Protein AF-A0A0D0TE36-F1 (afdb_monomer_lite)

Structure (mmCIF, N/CA/C/O backbone):
data_AF-A0A0D0TE36-F1
#
_entry.id   AF-A0A0D0TE36-F1
#
loop_
_atom_site.group_PDB
_atom_site.id
_atom_site.type_symbol
_atom_site.label_atom_id
_atom_site.label_alt_id
_atom_site.label_comp_id
_atom_site.label_asym_id
_atom_site.label_entity_id
_atom_site.label_seq_id
_atom_site.pdbx_PDB_ins_code
_atom_site.Cartn_x
_atom_site.Cartn_y
_atom_site.Cartn_z
_atom_site.occupancy
_atom_site.B_iso_or_equiv
_atom_site.auth_seq_id
_atom_site.auth_comp_id
_atom_site.auth_asym_id
_atom_site.auth_atom_id
_atom_site.pdbx_PDB_model_num
ATOM 1 N N . MET A 1 1 ? 12.558 5.947 -8.731 1.00 47.50 1 MET A N 1
ATOM 2 C CA . MET A 1 1 ? 12.445 4.664 -9.469 1.00 47.50 1 MET A CA 1
ATOM 3 C C . MET A 1 1 ? 12.855 4.719 -10.939 1.00 47.50 1 MET A C 1
ATOM 5 O O . MET A 1 1 ? 13.167 3.664 -11.471 1.00 47.50 1 MET A O 1
ATOM 9 N N . ALA A 1 2 ? 12.959 5.888 -11.591 1.00 36.16 2 ALA A N 1
ATOM 10 C CA . ALA A 1 2 ? 13.617 5.976 -12.908 1.00 36.16 2 ALA A CA 1
ATOM 11 C C . ALA A 1 2 ? 15.075 5.444 -12.889 1.00 36.16 2 ALA A C 1
ATOM 13 O O . ALA A 1 2 ? 15.600 5.037 -13.916 1.00 36.16 2 ALA A O 1
ATOM 14 N N . THR A 1 3 ? 15.676 5.381 -11.694 1.00 49.47 3 THR A N 1
ATOM 15 C CA . THR A 1 3 ? 16.995 4.818 -11.365 1.00 49.47 3 THR A CA 1
ATOM 16 C C . THR A 1 3 ? 16.931 3.584 -10.453 1.00 49.47 3 THR A C 1
ATOM 18 O O . THR A 1 3 ? 17.951 3.184 -9.898 1.00 49.47 3 THR A O 1
ATOM 21 N N . ALA A 1 4 ? 15.746 2.995 -10.231 1.00 58.94 4 ALA A N 1
ATOM 22 C CA . ALA A 1 4 ? 15.637 1.802 -9.393 1.00 58.94 4 ALA A CA 1
ATOM 23 C C . ALA A 1 4 ? 16.396 0.649 -10.059 1.00 58.94 4 ALA A C 1
ATOM 25 O O . ALA A 1 4 ? 15.995 0.159 -11.115 1.00 58.94 4 ALA A O 1
ATOM 26 N N . ASN A 1 5 ? 17.512 0.276 -9.437 1.00 65.81 5 ASN A N 1
ATOM 27 C CA . ASN A 1 5 ? 18.333 -0.866 -9.809 1.00 65.81 5 ASN A CA 1
ATOM 28 C C . ASN A 1 5 ? 17.540 -2.159 -9.542 1.00 65.81 5 ASN A C 1
ATOM 30 O O . ASN A 1 5 ? 16.729 -2.201 -8.613 1.00 65.81 5 ASN A O 1
ATOM 34 N N . ASP A 1 6 ? 17.775 -3.207 -10.324 1.00 68.12 6 ASP A N 1
ATOM 35 C CA . ASP A 1 6 ? 17.185 -4.540 -10.170 1.00 68.12 6 ASP A CA 1
ATOM 36 C C . ASP A 1 6 ? 17.221 -5.027 -8.715 1.00 68.12 6 ASP A C 1
ATOM 38 O O . ASP A 1 6 ? 16.226 -5.553 -8.224 1.00 68.12 6 ASP A O 1
ATOM 42 N N . THR A 1 7 ? 18.307 -4.742 -7.987 1.00 74.00 7 THR A N 1
ATOM 43 C CA . THR A 1 7 ? 18.465 -5.067 -6.559 1.00 74.00 7 THR A CA 1
ATOM 44 C C . THR A 1 7 ? 17.401 -4.424 -5.666 1.00 74.00 7 THR A C 1
ATOM 46 O O . THR A 1 7 ? 16.960 -5.016 -4.686 1.00 74.00 7 THR A O 1
ATOM 49 N N . SER A 1 8 ? 16.971 -3.201 -5.985 1.00 77.62 8 SER A N 1
ATOM 50 C CA . SER A 1 8 ? 15.915 -2.528 -5.223 1.00 77.62 8 SER A CA 1
ATOM 51 C C . SER A 1 8 ? 14.549 -3.161 -5.479 1.00 77.62 8 SER A C 1
ATOM 53 O O . SER A 1 8 ? 13.773 -3.328 -4.548 1.00 77.62 8 SER A O 1
ATOM 55 N N . MET A 1 9 ? 14.270 -3.581 -6.715 1.00 79.06 9 MET A N 1
ATOM 56 C CA . MET A 1 9 ? 12.993 -4.208 -7.068 1.00 79.06 9 MET A CA 1
ATOM 57 C C . MET A 1 9 ? 12.896 -5.642 -6.535 1.00 79.06 9 MET A C 1
ATOM 59 O O . MET A 1 9 ? 11.836 -6.051 -6.066 1.00 79.06 9 MET A O 1
ATOM 63 N N . THR A 1 10 ? 14.000 -6.393 -6.536 1.00 80.69 10 THR A N 1
ATOM 64 C CA . THR A 1 10 ? 14.053 -7.721 -5.910 1.00 80.69 10 THR A CA 1
ATOM 65 C C . THR A 1 10 ? 13.905 -7.634 -4.398 1.00 80.69 10 THR A C 1
ATOM 67 O O . THR A 1 10 ? 13.144 -8.412 -3.829 1.00 80.69 10 THR A O 1
ATOM 70 N N . LEU A 1 11 ? 14.559 -6.666 -3.745 1.00 84.75 11 LEU A N 1
ATOM 71 C CA . LEU A 1 11 ? 14.391 -6.436 -2.310 1.00 84.75 11 LEU A CA 1
ATOM 72 C C . LEU A 1 11 ? 12.927 -6.157 -1.961 1.00 84.75 11 LEU A C 1
ATOM 74 O O . LEU A 1 11 ? 12.383 -6.806 -1.071 1.00 84.75 11 LEU A O 1
ATOM 78 N N . VAL A 1 12 ? 12.279 -5.236 -2.680 1.00 83.25 12 VAL A N 1
ATOM 79 C CA . VAL A 1 12 ? 10.868 -4.907 -2.439 1.00 83.25 12 VAL A CA 1
ATOM 80 C C . VAL A 1 12 ? 9.980 -6.136 -2.678 1.00 83.25 12 VAL A C 1
ATOM 82 O O . VAL A 1 12 ? 9.129 -6.432 -1.847 1.00 83.25 12 VAL A O 1
ATOM 85 N N . SER A 1 13 ? 10.243 -6.941 -3.712 1.00 83.88 13 SER A N 1
ATOM 86 C CA . SER A 1 13 ? 9.502 -8.189 -3.948 1.00 83.88 13 SER A CA 1
ATOM 87 C C . SER A 1 13 ? 9.667 -9.220 -2.823 1.00 83.88 13 SER A C 1
ATOM 89 O O . SER A 1 13 ? 8.685 -9.849 -2.425 1.00 83.88 13 SER A O 1
ATOM 91 N N . VAL A 1 14 ? 10.871 -9.376 -2.263 1.00 87.00 14 VAL A N 1
ATOM 92 C CA . VAL A 1 14 ? 11.117 -10.259 -1.108 1.00 87.00 14 VAL A CA 1
ATOM 93 C C . VAL A 1 14 ? 10.406 -9.735 0.142 1.00 87.00 14 VAL A C 1
ATOM 95 O O . VAL A 1 14 ? 9.806 -10.515 0.887 1.00 87.00 14 VAL A O 1
ATOM 98 N N . LEU A 1 15 ? 10.411 -8.418 0.360 1.00 87.19 15 LEU A N 1
ATOM 99 C CA . LEU A 1 15 ? 9.682 -7.786 1.459 1.00 87.19 15 LEU A CA 1
ATOM 100 C C . LEU A 1 15 ? 8.166 -7.983 1.310 1.00 87.19 15 LEU A C 1
ATOM 102 O O . LEU A 1 15 ? 7.525 -8.432 2.256 1.00 87.19 15 LEU A O 1
ATOM 106 N N . GLY A 1 16 ? 7.602 -7.767 0.121 1.00 84.62 16 GLY A N 1
ATOM 107 C CA . GLY A 1 16 ? 6.188 -8.027 -0.161 1.00 84.62 16 GLY A CA 1
ATOM 108 C C . GLY A 1 16 ? 5.806 -9.499 0.038 1.00 84.62 16 GLY A C 1
ATOM 109 O O . GLY A 1 16 ? 4.792 -9.801 0.669 1.00 84.62 16 GLY A O 1
ATOM 110 N N . ALA A 1 17 ? 6.647 -10.433 -0.422 1.00 87.62 17 ALA A N 1
ATOM 111 C CA . ALA A 1 17 ? 6.425 -11.869 -0.244 1.00 87.62 17 ALA A CA 1
ATOM 112 C C . ALA A 1 17 ? 6.450 -12.278 1.235 1.00 87.62 17 ALA A C 1
ATOM 114 O O . ALA A 1 17 ? 5.567 -12.993 1.707 1.00 87.62 17 ALA A O 1
ATOM 115 N N . SER A 1 18 ? 7.460 -11.817 1.976 1.00 88.12 18 SER A N 1
ATOM 116 C CA . SER A 1 18 ? 7.592 -12.111 3.405 1.00 88.12 18 SER A CA 1
ATOM 117 C C . SER A 1 18 ? 6.454 -11.497 4.219 1.00 88.12 18 SER A C 1
ATOM 119 O O . SER A 1 18 ? 5.890 -12.195 5.058 1.00 88.12 18 SER A O 1
ATOM 121 N N . ALA A 1 19 ? 6.037 -10.262 3.920 1.00 85.12 19 ALA A N 1
ATOM 122 C CA . ALA A 1 19 ? 4.864 -9.641 4.531 1.00 85.12 19 ALA A CA 1
ATOM 123 C C . ALA A 1 19 ? 3.601 -10.485 4.306 1.00 85.12 19 ALA A C 1
ATOM 125 O O . ALA A 1 19 ? 2.906 -10.807 5.266 1.00 85.12 19 ALA A O 1
ATOM 126 N N . LEU A 1 20 ? 3.350 -10.934 3.071 1.00 86.75 20 LEU A N 1
ATOM 127 C CA . LEU A 1 20 ? 2.198 -11.781 2.752 1.00 86.75 20 LEU A CA 1
ATOM 128 C C . LEU A 1 20 ? 2.230 -13.111 3.520 1.00 86.75 20 LEU A C 1
ATOM 130 O O . LEU A 1 20 ? 1.226 -13.508 4.114 1.00 86.75 20 LEU A O 1
ATOM 134 N N . ILE A 1 21 ? 3.383 -13.785 3.544 1.00 88.44 21 ILE A N 1
ATOM 135 C CA . ILE A 1 21 ? 3.559 -15.055 4.263 1.00 88.44 21 ILE A CA 1
ATOM 136 C C . ILE A 1 21 ? 3.318 -14.858 5.758 1.00 88.44 21 ILE A C 1
ATOM 138 O O . ILE A 1 21 ? 2.585 -15.639 6.363 1.00 88.44 21 ILE A O 1
ATOM 142 N N . ILE A 1 22 ? 3.896 -13.812 6.352 1.00 88.31 22 ILE A N 1
ATOM 143 C CA . ILE A 1 22 ? 3.732 -13.504 7.774 1.00 88.31 22 ILE A CA 1
ATOM 144 C C . ILE A 1 22 ? 2.267 -13.199 8.084 1.00 88.31 22 ILE A C 1
ATOM 146 O O . ILE A 1 22 ? 1.738 -13.752 9.046 1.00 88.31 22 ILE A O 1
ATOM 150 N N . SER A 1 23 ? 1.583 -12.393 7.269 1.00 82.94 23 SER A N 1
ATOM 151 C CA . SER A 1 23 ? 0.169 -12.061 7.469 1.00 82.94 23 SER A CA 1
ATOM 152 C C . SER A 1 23 ? -0.733 -13.293 7.396 1.00 82.94 23 SER A C 1
ATOM 154 O O . SER A 1 23 ? -1.574 -13.489 8.274 1.00 82.94 23 SER A O 1
ATOM 156 N N . VAL A 1 24 ? -0.534 -14.164 6.402 1.00 84.31 24 VAL A N 1
ATOM 157 C CA . VAL A 1 24 ? -1.310 -15.407 6.261 1.00 84.31 24 VAL A CA 1
ATOM 158 C C . VAL A 1 24 ? -0.996 -16.380 7.398 1.00 84.31 24 VAL A C 1
ATOM 160 O O . VAL A 1 24 ? -1.910 -16.933 8.012 1.00 84.31 24 VAL A O 1
ATOM 163 N N . HIS A 1 25 ? 0.282 -16.562 7.731 1.00 86.50 25 HIS A N 1
ATOM 164 C CA . HIS A 1 25 ? 0.704 -17.422 8.834 1.00 86.50 25 HIS A CA 1
ATOM 165 C C . HIS A 1 25 ? 0.164 -16.923 10.181 1.00 86.50 25 HIS A C 1
ATOM 167 O O . HIS A 1 25 ? -0.309 -17.720 10.990 1.00 86.50 25 HIS A O 1
ATOM 173 N N . HIS A 1 26 ? 0.183 -15.611 10.422 1.00 83.81 26 HIS A N 1
ATOM 174 C CA . HIS A 1 26 ? -0.374 -15.003 11.626 1.00 83.81 26 HIS A CA 1
ATOM 175 C C . HIS A 1 26 ? -1.892 -15.216 11.708 1.00 83.81 26 HIS A C 1
ATOM 177 O O . HIS A 1 26 ? -2.387 -15.674 12.738 1.00 83.81 26 HIS A O 1
ATOM 183 N N . ALA A 1 27 ? -2.625 -14.975 10.615 1.00 80.94 27 ALA A N 1
ATOM 184 C CA . ALA A 1 27 ? -4.067 -15.224 10.545 1.00 80.94 27 ALA A CA 1
ATOM 185 C C . ALA A 1 27 ? -4.418 -16.703 10.800 1.00 80.94 27 ALA A C 1
ATOM 187 O O . ALA A 1 27 ? -5.406 -17.018 11.473 1.00 80.94 27 ALA A O 1
ATOM 188 N N . TYR A 1 28 ? -3.583 -17.620 10.312 1.00 82.81 28 TYR A N 1
ATOM 189 C CA . TYR A 1 28 ? -3.742 -19.048 10.557 1.00 82.81 28 TYR A CA 1
ATOM 190 C C . TYR A 1 28 ? -3.421 -19.438 12.007 1.00 82.81 28 TYR A C 1
ATOM 192 O O . TYR A 1 28 ? -4.189 -20.167 12.633 1.00 82.81 28 TYR A O 1
ATOM 200 N N . LYS A 1 29 ? -2.315 -18.949 12.576 1.00 84.06 29 LYS A N 1
ATOM 201 C CA . LYS A 1 29 ? -1.878 -19.323 13.929 1.00 84.06 29 LYS A CA 1
ATOM 202 C C . LYS A 1 29 ? -2.782 -18.752 15.022 1.00 84.06 29 LYS A C 1
ATOM 204 O O . LYS A 1 29 ? -3.051 -19.456 15.990 1.00 84.06 29 LYS A O 1
ATOM 209 N N . PHE A 1 30 ? -3.226 -17.504 14.881 1.00 77.75 30 PHE A N 1
ATOM 210 C CA . PHE A 1 30 ? -4.001 -16.818 15.917 1.00 77.75 30 PHE A CA 1
ATOM 211 C C . PHE A 1 30 ? -5.452 -17.314 15.966 1.00 77.75 30 PHE A C 1
ATOM 213 O O . PHE A 1 30 ? -5.940 -17.670 17.032 1.00 77.75 30 PHE A O 1
ATOM 220 N N . ASP A 1 31 ? -6.107 -17.426 14.803 1.00 73.75 31 ASP A N 1
ATOM 221 C CA . ASP A 1 31 ? -7.549 -17.700 14.726 1.00 73.75 31 ASP A CA 1
ATOM 222 C C . ASP A 1 31 ? -7.936 -18.847 13.781 1.00 73.75 31 ASP A C 1
ATOM 224 O O . ASP A 1 31 ? -9.123 -19.060 13.519 1.00 73.75 31 ASP A O 1
ATOM 228 N N . LYS A 1 32 ? -6.978 -19.615 13.240 1.00 78.75 32 LYS A N 1
ATOM 229 C CA . LYS A 1 32 ? -7.226 -20.630 12.192 1.00 78.75 32 LYS A CA 1
ATOM 230 C C . LYS A 1 32 ? -8.039 -20.063 11.023 1.00 78.75 32 LYS A C 1
ATOM 232 O O . LYS A 1 32 ? -8.945 -20.728 10.521 1.00 78.75 32 LYS A O 1
AT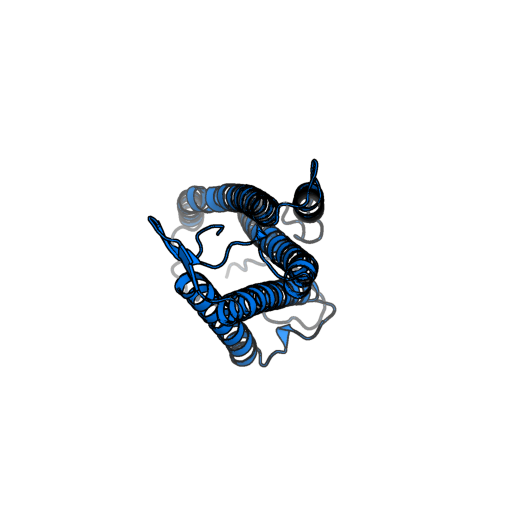OM 237 N N . CYS A 1 33 ? -7.772 -18.812 10.642 1.00 78.06 33 CYS A N 1
ATOM 238 C CA . CYS A 1 33 ? -8.514 -18.084 9.609 1.00 78.06 33 CYS A CA 1
ATOM 239 C C . CYS A 1 33 ? -10.011 -17.863 9.913 1.00 78.06 33 CYS A C 1
ATOM 241 O O . CYS A 1 33 ? -10.760 -17.444 9.033 1.00 78.06 33 CYS A O 1
ATOM 243 N N . LYS A 1 34 ? -10.485 -18.085 11.147 1.00 70.50 34 LYS A N 1
ATOM 244 C CA . LYS A 1 34 ? -11.887 -17.816 11.519 1.00 70.50 34 LYS A CA 1
ATOM 245 C C . LYS A 1 34 ? -12.231 -16.326 11.474 1.00 70.50 34 LYS A C 1
ATOM 247 O O . LYS A 1 34 ? -13.391 -15.997 11.245 1.00 70.50 34 LYS A O 1
ATOM 252 N N . CYS A 1 35 ? -11.237 -15.450 11.630 1.00 68.12 35 CYS A N 1
ATOM 253 C CA . CYS A 1 35 ? -11.349 -13.998 11.467 1.00 68.12 35 CYS A CA 1
ATOM 254 C C . CYS A 1 35 ? -11.628 -13.550 10.017 1.00 68.12 35 CYS A C 1
ATOM 256 O O . CYS A 1 35 ? -11.987 -12.398 9.796 1.00 68.12 35 CYS A O 1
ATOM 258 N N . LEU A 1 36 ? -11.505 -14.449 9.031 1.00 71.62 36 LEU A N 1
ATOM 259 C CA . LEU A 1 36 ? -11.835 -14.180 7.625 1.00 71.62 36 LEU A CA 1
ATOM 260 C C . LEU A 1 36 ? -13.297 -14.483 7.292 1.00 71.62 36 LEU A C 1
ATOM 262 O O . LEU A 1 36 ? -13.794 -14.051 6.251 1.00 71.62 36 LEU A O 1
ATOM 266 N N . ILE A 1 37 ? -13.987 -15.225 8.163 1.00 79.69 37 ILE A N 1
ATOM 267 C CA . ILE A 1 37 ? -15.362 -15.661 7.938 1.00 79.69 37 ILE A CA 1
ATOM 268 C C . ILE A 1 37 ? -16.312 -14.582 8.479 1.00 79.69 37 ILE A C 1
ATOM 270 O O . ILE A 1 37 ? -16.317 -14.321 9.686 1.00 79.69 37 ILE A O 1
ATOM 274 N N . PRO A 1 38 ? -17.145 -13.959 7.626 1.00 72.44 38 PRO A N 1
ATOM 275 C CA . PRO A 1 38 ? -18.031 -12.886 8.050 1.00 72.44 38 PRO A CA 1
ATOM 276 C C . PRO A 1 38 ? -19.113 -13.408 9.003 1.00 72.44 38 PRO A C 1
ATOM 278 O O . PRO A 1 38 ? -20.002 -14.166 8.617 1.00 72.44 38 PRO A O 1
ATOM 281 N N . LYS A 1 39 ? -19.066 -12.958 10.260 1.00 81.06 39 LYS A N 1
ATOM 282 C CA . LYS A 1 39 ? -20.159 -13.092 11.234 1.00 81.06 39 LYS A CA 1
ATOM 283 C C . LYS A 1 39 ? -20.877 -11.753 11.379 1.00 81.06 39 LYS A C 1
ATOM 285 O O . LYS A 1 39 ? -20.230 -10.709 11.387 1.00 81.06 39 LYS A O 1
ATOM 290 N N . LYS A 1 40 ? -22.205 -11.772 11.547 1.00 72.19 40 LYS A N 1
ATOM 291 C CA . LYS A 1 40 ? -23.036 -10.550 11.616 1.00 72.19 40 LYS A CA 1
ATOM 292 C C . LYS A 1 40 ? -22.592 -9.555 12.694 1.00 72.19 40 LYS A C 1
ATOM 294 O O . LYS A 1 40 ? -22.713 -8.354 12.489 1.00 72.19 40 LYS A O 1
ATOM 299 N N . GLU A 1 41 ? -22.059 -10.029 13.817 1.00 72.00 41 GLU A N 1
ATOM 300 C CA . GLU A 1 41 ? -21.633 -9.153 14.917 1.00 72.00 41 GLU A CA 1
ATOM 301 C C . GLU A 1 41 ? -20.236 -8.544 14.696 1.00 72.00 41 GLU A C 1
ATOM 303 O O . GLU A 1 41 ? -19.965 -7.441 15.175 1.00 72.00 41 GLU A O 1
ATOM 308 N N . GLU A 1 42 ? -19.389 -9.202 13.895 1.00 75.88 42 GLU A N 1
ATOM 309 C CA . GLU A 1 42 ? -17.955 -8.900 13.741 1.00 75.88 42 GLU A CA 1
ATOM 310 C C . GLU A 1 42 ? -17.559 -8.478 12.318 1.00 75.88 42 GLU A C 1
ATOM 312 O O . GLU A 1 42 ? -16.375 -8.379 12.000 1.00 75.88 42 GLU A O 1
ATOM 317 N N . TRP A 1 43 ? -18.541 -8.199 11.458 1.00 79.44 43 TRP A N 1
ATOM 318 C CA . TRP A 1 43 ? -18.333 -7.921 10.034 1.00 79.44 43 TRP A CA 1
ATOM 319 C C . TRP A 1 43 ? -17.322 -6.795 9.762 1.00 79.44 43 TRP A C 1
ATOM 321 O O . TRP A 1 43 ? -16.584 -6.867 8.786 1.00 79.44 43 TRP A O 1
ATOM 331 N N . PHE A 1 44 ? -17.248 -5.785 10.635 1.00 78.69 44 PHE A N 1
ATOM 332 C CA . PHE A 1 44 ? -16.316 -4.664 10.492 1.00 78.69 44 PHE A CA 1
ATOM 333 C C . PHE A 1 44 ? -14.852 -5.099 10.661 1.00 78.69 44 PHE A C 1
ATOM 335 O O . PHE A 1 44 ? -14.005 -4.747 9.847 1.00 78.69 44 PHE A O 1
ATOM 342 N N . ARG A 1 45 ? -14.560 -5.941 11.663 1.00 79.25 45 ARG A N 1
ATOM 343 C CA . ARG A 1 45 ? -13.211 -6.497 11.871 1.00 79.25 45 ARG A CA 1
ATOM 344 C C . ARG A 1 45 ? -12.792 -7.395 10.710 1.00 79.25 45 ARG A C 1
ATOM 346 O O . ARG A 1 45 ? -11.653 -7.333 10.250 1.00 79.25 45 ARG A O 1
ATOM 353 N N . VAL A 1 46 ? -13.735 -8.190 10.211 1.00 83.81 46 VAL A N 1
ATOM 354 C CA . VAL A 1 46 ? -13.533 -9.045 9.036 1.00 83.81 46 VAL A CA 1
ATOM 355 C C . VAL A 1 46 ? -13.225 -8.185 7.805 1.00 83.81 46 VAL A C 1
ATOM 357 O O . VAL A 1 46 ? -12.275 -8.477 7.085 1.00 83.81 46 VAL A O 1
ATOM 360 N N . LEU A 1 47 ? -13.958 -7.086 7.597 1.00 85.81 47 LEU A N 1
ATOM 361 C CA . LEU A 1 47 ? -13.728 -6.149 6.495 1.00 85.81 47 LEU A CA 1
ATOM 362 C C . LEU A 1 47 ? -12.326 -5.526 6.546 1.00 85.81 47 LEU A C 1
ATOM 364 O O . LEU A 1 47 ? -11.628 -5.568 5.537 1.00 85.81 47 LEU A O 1
ATOM 368 N N . LEU A 1 48 ? -11.882 -5.017 7.700 1.00 84.69 48 LEU A N 1
ATOM 369 C CA . LEU A 1 48 ? -10.532 -4.449 7.843 1.00 84.69 48 LEU A CA 1
ATOM 370 C C . LEU A 1 48 ? -9.440 -5.494 7.572 1.00 84.69 48 LEU A C 1
ATOM 372 O O . LEU A 1 48 ? -8.456 -5.210 6.892 1.00 84.69 48 LEU A O 1
ATOM 376 N N . THR A 1 49 ? -9.650 -6.729 8.033 1.00 86.25 49 THR A N 1
ATOM 377 C CA . THR A 1 49 ? -8.723 -7.845 7.784 1.00 86.25 49 THR A CA 1
ATOM 378 C C . THR A 1 49 ? -8.626 -8.167 6.291 1.00 86.25 49 THR A C 1
ATOM 380 O O . THR A 1 49 ? -7.529 -8.347 5.762 1.00 86.25 49 THR A O 1
ATOM 383 N N . TRP A 1 50 ? -9.759 -8.190 5.582 1.00 87.31 50 TRP A N 1
ATOM 384 C CA . TRP A 1 50 ? -9.781 -8.384 4.131 1.00 87.31 50 TRP A CA 1
ATOM 385 C C . TRP A 1 50 ? -9.129 -7.226 3.378 1.00 87.31 50 TRP A C 1
ATOM 387 O O . TRP A 1 50 ? -8.364 -7.476 2.451 1.00 87.31 50 TRP A O 1
ATOM 397 N N . MET A 1 51 ? -9.367 -5.978 3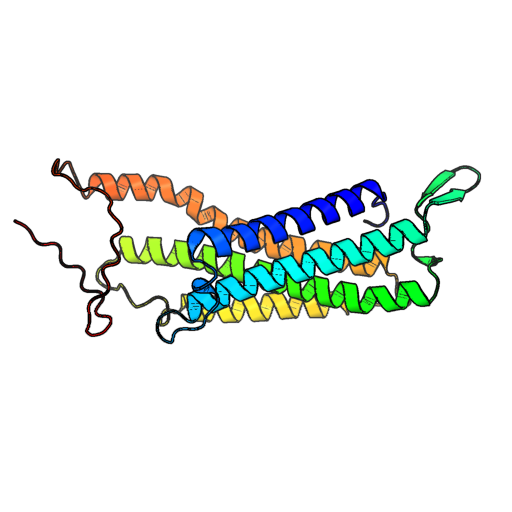.788 1.00 89.12 51 MET A N 1
ATOM 398 C CA . MET A 1 51 ? -8.701 -4.815 3.197 1.00 89.12 51 MET A CA 1
ATOM 399 C C . MET A 1 51 ? -7.178 -4.911 3.333 1.00 89.12 51 MET A C 1
ATOM 401 O O . MET A 1 51 ? -6.472 -4.649 2.362 1.00 89.12 51 MET A O 1
ATOM 405 N N . LEU A 1 52 ? -6.673 -5.339 4.496 1.00 88.38 52 LEU A N 1
ATOM 406 C CA . LEU A 1 52 ? -5.238 -5.503 4.733 1.00 88.38 52 LEU A CA 1
ATOM 407 C C . LEU A 1 52 ? -4.642 -6.609 3.856 1.00 88.38 52 LEU A C 1
ATOM 409 O O . LEU A 1 52 ? -3.625 -6.397 3.201 1.00 88.38 52 LEU A O 1
ATOM 413 N N . LEU A 1 53 ? -5.281 -7.780 3.798 1.00 88.56 53 LEU A N 1
ATOM 414 C CA . LEU A 1 53 ? -4.788 -8.890 2.978 1.00 88.56 53 LEU A CA 1
ATOM 415 C C . LEU A 1 53 ? -4.819 -8.571 1.484 1.00 88.56 53 LEU A C 1
ATOM 417 O O . LEU A 1 53 ? -3.866 -8.893 0.776 1.00 88.56 53 LEU A O 1
ATOM 421 N N . VAL A 1 54 ? -5.887 -7.929 1.006 1.00 91.06 54 VAL A N 1
ATOM 422 C CA . VAL A 1 54 ? -5.987 -7.496 -0.393 1.00 91.06 54 VAL A CA 1
ATOM 423 C C . VAL A 1 54 ? -4.930 -6.435 -0.695 1.00 91.06 54 VAL A C 1
ATOM 425 O O . VAL A 1 54 ? -4.263 -6.547 -1.718 1.00 91.06 54 VAL A O 1
ATOM 428 N N . SER A 1 55 ? -4.711 -5.467 0.203 1.00 91.81 55 SER A N 1
ATOM 429 C CA . SER A 1 55 ? -3.647 -4.462 0.070 1.00 91.81 55 SER A CA 1
ATOM 430 C C . SER A 1 55 ? -2.270 -5.114 -0.103 1.00 91.81 55 SER A C 1
ATOM 432 O O . SER A 1 55 ? -1.596 -4.889 -1.109 1.00 91.81 55 SER A O 1
ATOM 434 N N . ILE A 1 56 ? -1.887 -6.009 0.814 1.00 88.69 56 ILE A N 1
ATOM 435 C CA . ILE A 1 56 ? -0.584 -6.693 0.784 1.00 88.69 56 ILE A CA 1
ATOM 436 C C . ILE A 1 56 ? -0.446 -7.564 -0.471 1.00 88.69 56 ILE A C 1
ATOM 438 O O . ILE A 1 56 ? 0.607 -7.577 -1.108 1.00 88.69 56 ILE A O 1
ATOM 442 N N . PHE A 1 57 ? -1.509 -8.265 -0.868 1.00 90.50 57 PHE A N 1
ATOM 443 C CA . PHE A 1 57 ? -1.508 -9.072 -2.086 1.00 90.50 57 PHE A CA 1
ATOM 444 C C . PHE A 1 57 ? -1.339 -8.220 -3.355 1.00 90.50 57 PHE A C 1
ATOM 446 O O . PHE A 1 57 ? -0.588 -8.591 -4.263 1.00 90.50 57 PHE A O 1
ATOM 453 N N . CYS A 1 58 ? -2.009 -7.069 -3.425 1.00 91.19 58 CYS A N 1
ATOM 454 C CA . CYS A 1 58 ? -1.873 -6.132 -4.534 1.00 91.19 58 CYS A CA 1
ATOM 455 C C . CYS A 1 58 ? -0.464 -5.521 -4.590 1.00 91.19 58 CYS A C 1
ATOM 457 O O . CYS A 1 58 ? 0.116 -5.492 -5.676 1.00 91.19 58 CYS A O 1
ATOM 459 N N . LEU A 1 59 ? 0.118 -5.119 -3.452 1.00 88.19 59 LEU A N 1
ATOM 460 C CA . LEU A 1 59 ? 1.512 -4.656 -3.387 1.00 88.19 59 LEU A CA 1
ATOM 461 C C . LEU A 1 59 ? 2.477 -5.735 -3.887 1.00 88.19 59 LEU A C 1
ATOM 463 O O . LEU A 1 59 ? 3.234 -5.484 -4.819 1.00 88.19 59 LEU A O 1
ATOM 467 N N . PHE A 1 60 ? 2.357 -6.967 -3.384 1.00 88.75 60 PHE A N 1
ATOM 468 C CA . PHE A 1 60 ? 3.184 -8.084 -3.840 1.00 88.75 60 PHE A CA 1
ATOM 469 C C . PHE A 1 60 ? 3.063 -8.330 -5.352 1.00 88.75 60 PHE A C 1
ATOM 471 O O . PHE A 1 60 ? 4.064 -8.547 -6.033 1.00 88.75 60 PHE A O 1
ATOM 478 N N . THR A 1 61 ? 1.845 -8.278 -5.898 1.00 90.50 61 THR A N 1
ATOM 479 C CA . THR A 1 61 ? 1.609 -8.458 -7.341 1.00 90.50 61 THR A CA 1
ATOM 480 C C . THR A 1 61 ? 2.267 -7.347 -8.158 1.00 90.50 61 THR A C 1
ATOM 482 O O . THR A 1 61 ? 2.850 -7.611 -9.213 1.00 90.50 61 THR A O 1
ATOM 485 N N . TRP A 1 62 ? 2.192 -6.108 -7.673 1.00 89.31 62 TRP A N 1
ATOM 486 C CA . TRP A 1 62 ? 2.849 -4.966 -8.294 1.00 89.31 62 TRP A CA 1
ATOM 487 C C . TRP A 1 62 ? 4.378 -5.109 -8.269 1.00 89.31 62 TRP A C 1
ATOM 489 O O . TRP A 1 62 ? 5.018 -4.978 -9.317 1.00 89.31 62 TRP A O 1
ATOM 499 N N . ASP A 1 63 ? 4.944 -5.478 -7.118 1.00 86.94 63 ASP A N 1
ATOM 500 C CA . ASP A 1 63 ? 6.382 -5.691 -6.924 1.00 86.94 63 ASP A CA 1
ATOM 501 C C . ASP A 1 63 ? 6.917 -6.814 -7.816 1.00 86.94 63 ASP A C 1
ATOM 503 O O . ASP A 1 63 ? 7.893 -6.640 -8.549 1.00 86.94 63 ASP A O 1
ATOM 507 N N . ALA A 1 64 ? 6.246 -7.969 -7.802 1.00 86.75 64 ALA A N 1
ATOM 508 C CA . ALA A 1 64 ? 6.602 -9.119 -8.624 1.00 86.75 64 ALA A CA 1
ATOM 509 C C . ALA A 1 64 ? 6.507 -8.791 -10.123 1.00 86.75 64 ALA A C 1
ATOM 511 O O . ALA A 1 64 ? 7.370 -9.198 -10.907 1.00 86.75 64 ALA A O 1
ATOM 512 N N . GLY A 1 65 ? 5.495 -8.013 -10.521 1.00 86.69 65 GLY A N 1
ATOM 513 C CA . GLY A 1 65 ? 5.325 -7.536 -11.890 1.00 86.69 65 GLY A CA 1
ATOM 514 C C . GLY A 1 65 ? 6.499 -6.681 -12.365 1.00 86.69 65 GLY A C 1
ATOM 515 O O . GLY A 1 65 ? 7.065 -6.945 -13.429 1.00 86.69 65 GLY A O 1
ATOM 516 N N . TRP A 1 66 ? 6.922 -5.698 -11.568 1.00 83.81 66 TRP A N 1
ATOM 517 C CA . TRP A 1 66 ? 8.074 -4.854 -11.901 1.00 83.81 66 TRP A CA 1
ATOM 518 C C . TRP A 1 66 ? 9.402 -5.600 -11.841 1.00 83.81 66 TRP A C 1
ATOM 520 O O . TRP A 1 66 ? 10.238 -5.415 -12.730 1.00 83.81 66 TRP A O 1
ATOM 530 N N . CYS A 1 67 ? 9.574 -6.488 -10.862 1.00 84.12 67 CYS A N 1
ATOM 531 C CA . CYS A 1 67 ? 10.740 -7.357 -10.761 1.00 84.12 67 CYS A CA 1
ATOM 532 C C . CYS A 1 67 ? 10.889 -8.232 -12.015 1.00 84.12 67 CYS A C 1
ATOM 534 O O . CYS A 1 67 ? 11.971 -8.305 -12.594 1.00 84.12 67 CYS A O 1
ATOM 536 N N . TYR A 1 68 ? 9.799 -8.838 -12.497 1.00 85.19 68 TYR A N 1
ATOM 537 C CA . TYR A 1 68 ? 9.809 -9.646 -13.719 1.00 85.19 68 TYR A CA 1
ATOM 538 C C . TYR A 1 68 ? 10.190 -8.830 -14.962 1.00 85.19 68 TYR A C 1
ATOM 540 O O . TYR A 1 68 ? 11.008 -9.273 -15.772 1.00 85.19 68 TYR A O 1
ATOM 548 N N . ILE A 1 69 ? 9.608 -7.636 -15.119 1.00 83.69 69 ILE A N 1
ATOM 549 C CA . ILE A 1 69 ? 9.893 -6.740 -16.247 1.00 83.69 69 ILE A CA 1
ATOM 550 C C . ILE A 1 69 ? 11.381 -6.373 -16.252 1.00 83.69 69 ILE A C 1
ATOM 552 O O . ILE A 1 69 ? 12.055 -6.555 -17.266 1.00 83.69 69 ILE A O 1
ATOM 556 N N . LYS A 1 70 ? 11.915 -5.928 -15.113 1.00 79.19 70 LYS A N 1
ATOM 557 C CA . LYS A 1 70 ? 13.321 -5.531 -14.977 1.00 79.19 70 LYS A CA 1
ATOM 558 C C . LYS A 1 70 ? 14.285 -6.692 -15.212 1.00 79.19 70 LYS A C 1
ATOM 560 O O . LYS A 1 70 ? 15.206 -6.547 -16.010 1.00 79.19 70 LYS A O 1
ATOM 565 N N . TYR A 1 71 ? 13.991 -7.870 -14.663 1.00 81.12 71 TYR A N 1
ATOM 566 C CA . TYR A 1 71 ? 14.798 -9.073 -14.883 1.00 81.12 71 TYR A CA 1
ATOM 567 C C . TYR A 1 71 ? 14.858 -9.497 -16.361 1.00 81.12 71 TYR A C 1
ATOM 569 O O . TYR A 1 71 ? 15.858 -10.048 -16.814 1.00 81.12 71 TYR A O 1
ATOM 577 N N . LYS A 1 72 ? 13.797 -9.242 -17.140 1.00 82.81 72 LYS A N 1
ATOM 578 C CA . LYS A 1 72 ? 13.762 -9.552 -18.579 1.00 82.81 72 LYS A CA 1
ATOM 579 C C . LYS A 1 72 ? 14.434 -8.502 -19.462 1.00 82.81 72 LYS A C 1
ATOM 581 O O . LYS A 1 72 ? 14.967 -8.873 -20.502 1.00 82.81 72 LYS A O 1
ATOM 586 N N . LEU A 1 73 ? 14.363 -7.225 -19.094 1.00 81.12 73 LEU A N 1
ATOM 587 C CA . LEU A 1 73 ? 14.952 -6.125 -19.866 1.00 81.12 73 LEU A CA 1
ATOM 588 C C . LEU A 1 73 ? 16.454 -5.964 -19.605 1.00 81.12 73 LEU A C 1
ATOM 590 O O . LEU A 1 73 ? 17.189 -5.619 -20.526 1.00 81.12 73 LEU A O 1
ATOM 594 N N . GLY A 1 74 ? 16.904 -6.244 -18.380 1.00 77.00 74 GLY A N 1
ATOM 595 C CA . GLY A 1 74 ? 18.310 -6.195 -17.999 1.00 77.00 74 GLY A CA 1
ATOM 596 C C . GLY A 1 74 ? 18.944 -4.809 -18.157 1.00 77.00 74 GLY A C 1
ATOM 597 O O . GLY A 1 74 ? 18.307 -3.766 -17.971 1.00 77.00 74 GLY A O 1
ATOM 598 N N . TRP A 1 75 ? 20.231 -4.819 -18.497 1.00 78.62 75 TRP A N 1
ATOM 599 C CA . TRP A 1 75 ? 21.080 -3.635 -18.594 1.00 78.62 75 TRP A CA 1
ATOM 600 C C . TRP A 1 75 ? 21.473 -3.377 -20.039 1.00 78.62 75 TRP A C 1
ATOM 602 O O . TRP A 1 75 ? 21.655 -4.315 -20.817 1.00 78.62 75 TRP A O 1
ATOM 612 N N . ILE A 1 76 ? 21.652 -2.104 -20.380 1.00 79.62 76 ILE A N 1
ATOM 613 C CA . ILE A 1 76 ? 22.266 -1.706 -21.644 1.00 79.62 76 ILE A CA 1
ATOM 614 C C . ILE A 1 76 ? 23.551 -0.940 -21.372 1.00 79.62 76 ILE A C 1
ATOM 616 O O . ILE A 1 76 ? 23.650 -0.184 -20.406 1.00 79.62 76 ILE A O 1
ATOM 620 N N . TYR A 1 77 ? 24.545 -1.151 -22.227 1.00 80.00 77 TYR A N 1
ATOM 621 C CA . TYR A 1 77 ? 25.788 -0.401 -22.175 1.00 80.00 77 TYR A CA 1
ATOM 622 C C . TYR A 1 77 ? 25.679 0.807 -23.101 1.00 80.00 77 TYR A C 1
ATOM 624 O O . TYR A 1 77 ? 25.403 0.645 -24.291 1.00 80.00 77 TYR A O 1
ATOM 632 N N . VAL A 1 78 ? 25.881 2.005 -22.556 1.00 80.31 78 VAL A N 1
ATOM 633 C CA . VAL A 1 78 ? 25.968 3.238 -23.342 1.00 80.31 78 VAL A CA 1
ATOM 634 C C . VAL A 1 78 ? 27.398 3.740 -23.298 1.00 80.31 78 VAL A C 1
ATOM 636 O O . VAL A 1 78 ? 27.965 3.969 -22.227 1.00 80.31 78 VAL A O 1
ATOM 639 N N . GLU A 1 79 ? 27.976 3.920 -24.480 1.00 81.00 79 GLU A N 1
ATOM 640 C CA . GLU A 1 79 ? 29.323 4.451 -24.639 1.00 81.00 79 GLU A CA 1
ATOM 641 C C . GLU A 1 79 ? 29.430 5.837 -23.973 1.00 81.00 79 GLU A C 1
ATOM 643 O O . GLU A 1 79 ? 28.594 6.713 -24.188 1.00 81.00 79 GLU A O 1
ATOM 648 N N . GLY A 1 80 ? 30.411 6.006 -23.080 1.00 82.06 80 GLY A N 1
ATOM 649 C CA . GLY A 1 80 ? 30.620 7.230 -22.291 1.00 82.06 80 GLY A CA 1
ATOM 650 C C . GLY A 1 80 ? 29.878 7.310 -20.946 1.00 82.06 80 GLY A C 1
ATOM 651 O O . GLY A 1 80 ? 30.336 8.032 -20.064 1.00 82.06 80 GLY A O 1
ATOM 652 N N . TYR A 1 81 ? 28.799 6.545 -20.739 1.00 75.75 81 TYR A N 1
ATOM 653 C CA . TYR A 1 81 ? 28.012 6.551 -19.488 1.00 75.75 81 TYR A CA 1
ATOM 654 C C . TYR A 1 81 ? 28.063 5.224 -18.712 1.00 75.75 81 TYR A C 1
ATOM 656 O O . TYR A 1 81 ? 27.716 5.185 -17.532 1.00 75.75 81 TYR A O 1
ATOM 664 N N . GLY A 1 82 ? 28.531 4.145 -19.347 1.00 81.50 82 GLY A N 1
ATOM 665 C CA . GLY A 1 82 ? 28.659 2.824 -18.737 1.00 81.50 82 GLY A CA 1
ATOM 666 C C . GLY A 1 82 ? 27.371 1.999 -18.797 1.00 81.50 82 GLY A C 1
ATOM 667 O O . GLY A 1 82 ? 26.487 2.235 -19.623 1.00 81.50 82 GLY A O 1
ATOM 668 N N . ALA A 1 83 ? 27.282 0.979 -17.940 1.00 76.69 83 ALA A N 1
ATOM 669 C CA . ALA A 1 83 ? 26.096 0.133 -17.844 1.00 76.69 83 ALA A CA 1
ATOM 670 C C . ALA A 1 83 ? 24.967 0.887 -17.131 1.00 76.69 83 ALA A C 1
ATOM 672 O O . ALA A 1 83 ? 25.101 1.267 -15.968 1.00 76.69 83 ALA A O 1
ATOM 673 N N . MET A 1 84 ? 23.839 1.066 -17.814 1.00 77.00 84 MET A N 1
ATOM 674 C CA . MET A 1 84 ? 22.646 1.698 -17.261 1.00 77.00 84 MET A CA 1
ATOM 675 C C . MET A 1 84 ? 21.426 0.774 -17.394 1.00 77.00 84 MET A C 1
ATOM 677 O O . MET A 1 84 ? 21.354 -0.029 -18.331 1.00 77.00 84 MET A O 1
ATOM 681 N N . PRO A 1 85 ? 20.453 0.856 -16.467 1.00 72.69 85 PRO A N 1
ATOM 682 C CA . PRO A 1 85 ? 19.231 0.072 -16.572 1.00 72.69 85 PRO A CA 1
ATOM 683 C C . PRO A 1 85 ? 18.480 0.447 -17.852 1.00 72.69 85 PRO A C 1
ATOM 685 O O . PRO A 1 85 ? 18.453 1.616 -18.245 1.00 72.69 85 PRO A O 1
ATOM 688 N N . TYR A 1 86 ? 17.852 -0.542 -18.490 1.00 77.00 86 TYR A N 1
ATOM 689 C CA . TYR A 1 86 ? 17.157 -0.344 -19.761 1.00 77.00 86 TYR A CA 1
ATOM 690 C C . TYR A 1 86 ? 16.156 0.836 -19.677 1.00 77.00 86 TYR A C 1
ATOM 692 O O . TYR A 1 86 ? 15.267 0.811 -18.814 1.00 77.00 86 TYR A O 1
ATOM 700 N N . PRO A 1 87 ? 16.267 1.870 -20.540 1.00 73.94 87 PRO A N 1
ATOM 701 C CA . PRO A 1 87 ? 15.409 3.047 -20.494 1.00 73.94 87 PRO A CA 1
ATOM 702 C C . PRO A 1 87 ? 13.942 2.708 -20.704 1.00 73.94 87 PRO A C 1
ATOM 704 O O . PRO A 1 87 ? 13.575 2.046 -21.674 1.00 73.94 87 PRO A O 1
ATOM 707 N N . ASN A 1 88 ? 13.084 3.271 -19.856 1.00 71.75 88 ASN A N 1
ATOM 708 C CA . ASN A 1 88 ? 11.635 3.091 -19.952 1.00 71.75 88 ASN A CA 1
ATOM 709 C C . ASN A 1 88 ? 11.048 3.603 -21.285 1.00 71.75 88 ASN A C 1
ATOM 711 O O . ASN A 1 88 ? 9.988 3.146 -21.701 1.00 71.75 88 ASN A O 1
ATOM 715 N N . GLU A 1 89 ? 11.739 4.516 -21.974 1.00 71.81 89 GLU A N 1
ATOM 716 C CA . GLU A 1 89 ? 11.334 5.039 -23.288 1.00 71.81 89 GLU A CA 1
ATOM 717 C C . GLU A 1 89 ? 11.566 4.045 -24.434 1.00 71.81 89 GLU A C 1
ATOM 719 O O . GLU A 1 89 ? 10.875 4.102 -25.448 1.00 71.81 89 GLU A O 1
ATOM 724 N N . MET A 1 90 ? 12.499 3.104 -24.261 1.00 72.75 90 MET A N 1
ATOM 725 C CA . MET A 1 90 ? 12.812 2.068 -25.250 1.00 72.75 90 MET A CA 1
ATOM 726 C C . MET A 1 90 ? 12.016 0.778 -25.015 1.00 72.75 90 MET A C 1
ATOM 728 O O . MET A 1 90 ? 12.208 -0.210 -25.722 1.00 72.75 90 MET A O 1
ATOM 732 N N . PHE A 1 91 ? 11.140 0.743 -24.006 1.00 78.81 91 PHE A N 1
ATOM 733 C CA . PHE A 1 91 ? 10.391 -0.464 -23.673 1.00 78.81 91 PHE A CA 1
ATOM 734 C C . PHE A 1 91 ? 9.556 -0.934 -24.861 1.00 78.81 91 PHE A C 1
ATOM 736 O O . PHE A 1 91 ? 8.808 -0.173 -25.479 1.00 78.81 91 PHE A O 1
ATOM 743 N N . SER A 1 92 ? 9.635 -2.235 -25.147 1.00 76.88 92 SER A N 1
ATOM 744 C CA . SER A 1 92 ? 8.775 -2.841 -26.158 1.00 76.88 92 SER A CA 1
ATOM 745 C C . SER A 1 92 ? 7.300 -2.601 -25.810 1.00 76.88 92 SER A C 1
ATOM 747 O O . SER A 1 92 ? 6.912 -2.563 -24.635 1.00 76.88 92 SER A O 1
ATOM 749 N N . ARG A 1 93 ? 6.437 -2.491 -26.831 1.00 77.12 93 ARG A N 1
ATOM 750 C CA . ARG A 1 93 ? 4.992 -2.241 -26.638 1.00 77.12 93 ARG A CA 1
ATOM 751 C C . ARG A 1 93 ? 4.329 -3.233 -25.674 1.00 77.12 93 ARG A C 1
ATOM 753 O O . ARG A 1 93 ? 3.320 -2.895 -25.061 1.00 77.12 93 ARG A O 1
ATOM 760 N N . ARG A 1 94 ? 4.878 -4.445 -25.534 1.00 79.62 94 ARG A N 1
ATOM 761 C CA . ARG A 1 94 ? 4.396 -5.462 -24.592 1.00 79.62 94 ARG A CA 1
ATOM 762 C C . ARG A 1 94 ? 4.559 -5.019 -23.135 1.00 79.62 94 ARG A C 1
ATOM 764 O O . ARG A 1 94 ? 3.608 -5.147 -22.373 1.00 79.62 94 ARG A O 1
ATOM 771 N N . TYR A 1 95 ? 5.715 -4.472 -22.763 1.00 78.25 95 TYR A N 1
ATOM 772 C CA . TYR A 1 95 ? 5.986 -4.026 -21.392 1.00 78.25 95 TYR A CA 1
ATOM 773 C C . TYR A 1 95 ? 5.278 -2.712 -21.059 1.00 78.25 95 TYR A C 1
ATOM 775 O O . TYR A 1 95 ? 4.768 -2.557 -19.955 1.00 78.25 95 TYR A O 1
ATOM 783 N N . VAL A 1 96 ? 5.128 -1.817 -22.039 1.00 77.62 96 VAL A N 1
ATOM 784 C CA . VAL A 1 96 ? 4.342 -0.581 -21.870 1.00 77.62 96 VAL A CA 1
ATOM 785 C C . VAL A 1 96 ? 2.871 -0.886 -21.562 1.00 77.62 96 VAL A C 1
ATOM 787 O O . VAL A 1 96 ? 2.266 -0.230 -20.720 1.00 77.62 96 VAL A O 1
ATOM 790 N N . LYS A 1 97 ? 2.288 -1.920 -22.185 1.00 80.31 97 LYS A N 1
ATOM 791 C CA . LYS A 1 97 ? 0.908 -2.345 -21.889 1.00 80.31 97 LYS A CA 1
ATOM 792 C C . LYS A 1 97 ? 0.736 -2.917 -20.480 1.00 80.31 97 LYS A C 1
ATOM 794 O O . LYS A 1 97 ? -0.352 -2.797 -19.932 1.00 80.31 97 LYS A O 1
ATOM 799 N N . LEU A 1 98 ? 1.782 -3.511 -19.899 1.00 83.00 98 LEU A N 1
ATOM 800 C CA . LEU A 1 98 ? 1.755 -4.038 -18.529 1.00 83.00 98 LEU A CA 1
ATOM 801 C C . LEU A 1 98 ? 1.831 -2.934 -17.466 1.00 83.00 98 LEU A C 1
ATOM 803 O O . LEU A 1 98 ? 1.398 -3.149 -16.341 1.00 83.00 98 LEU A O 1
ATOM 807 N N . ASN A 1 99 ? 2.305 -1.738 -17.814 1.00 82.12 99 ASN A N 1
ATOM 808 C CA . ASN A 1 99 ? 2.374 -0.619 -16.877 1.00 82.12 99 ASN A CA 1
ATOM 809 C C . ASN A 1 99 ? 0.996 -0.176 -16.365 1.00 82.12 99 ASN A C 1
ATOM 811 O O . ASN A 1 99 ? 0.831 0.077 -15.179 1.00 82.12 99 ASN A O 1
ATOM 815 N N . ILE A 1 100 ? -0.003 -0.115 -17.249 1.00 82.12 100 ILE A N 1
ATOM 816 C CA . ILE A 1 100 ? -1.362 0.313 -16.890 1.00 82.12 100 ILE A CA 1
ATOM 817 C C . ILE A 1 100 ? -1.978 -0.580 -15.797 1.00 82.12 100 ILE A C 1
ATOM 819 O O . ILE A 1 100 ? -2.356 -0.042 -14.756 1.00 82.12 100 ILE A O 1
ATOM 823 N N . PRO A 1 101 ? -2.071 -1.917 -15.965 1.00 87.25 101 PRO A N 1
ATOM 824 C CA . PRO A 1 101 ? -2.634 -2.771 -14.925 1.00 87.25 101 PRO A CA 1
ATOM 825 C C . PRO A 1 101 ? -1.798 -2.745 -13.643 1.00 87.25 101 PRO A C 1
ATOM 827 O O . PRO A 1 101 ? -2.377 -2.754 -12.562 1.00 87.25 101 PRO A O 1
ATOM 830 N N . LEU A 1 102 ? -0.466 -2.638 -13.733 1.00 86.69 102 LEU A N 1
ATOM 831 C CA . LEU A 1 102 ? 0.386 -2.506 -12.548 1.00 86.69 102 LEU A CA 1
ATOM 832 C C . LEU A 1 102 ? 0.078 -1.215 -11.776 1.00 86.69 102 LEU A C 1
ATOM 834 O O . LEU A 1 102 ? -0.119 -1.268 -10.567 1.00 86.69 102 LEU A O 1
ATOM 838 N N . ILE A 1 103 ? -0.044 -0.070 -12.448 1.00 85.94 103 ILE A N 1
ATOM 839 C CA . ILE A 1 103 ? -0.413 1.196 -11.796 1.00 85.94 103 ILE A CA 1
ATOM 840 C C . ILE A 1 103 ? -1.800 1.107 -11.149 1.00 85.94 103 ILE A C 1
ATOM 842 O O . ILE A 1 103 ? -1.981 1.612 -10.044 1.00 85.94 103 ILE A O 1
ATOM 846 N N . ILE A 1 104 ? -2.771 0.453 -11.789 1.00 86.56 104 ILE A N 1
ATOM 847 C CA . ILE A 1 104 ? -4.111 0.274 -11.210 1.00 86.56 104 ILE A CA 1
ATOM 848 C C . ILE A 1 104 ? -4.040 -0.569 -9.932 1.00 86.56 104 ILE A C 1
ATOM 850 O O . ILE A 1 104 ? -4.589 -0.170 -8.909 1.00 86.56 104 ILE A O 1
ATOM 854 N N . ILE A 1 105 ? -3.337 -1.705 -9.975 1.00 90.44 105 ILE A N 1
ATOM 855 C CA . ILE A 1 105 ? -3.150 -2.583 -8.810 1.00 90.44 105 ILE A CA 1
ATOM 856 C C . ILE A 1 105 ? -2.461 -1.821 -7.6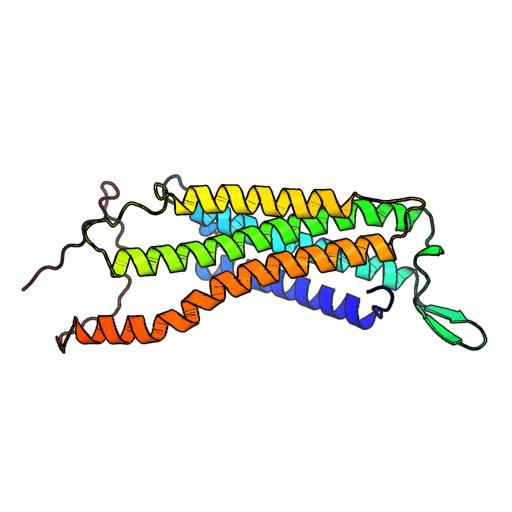72 1.00 90.44 105 ILE A C 1
ATOM 858 O O . ILE A 1 105 ? -2.890 -1.924 -6.525 1.00 90.44 105 ILE A O 1
ATOM 862 N N . PHE A 1 106 ? -1.444 -1.021 -7.994 1.00 88.88 106 PHE A N 1
ATOM 863 C CA . PHE A 1 106 ? -0.740 -0.184 -7.028 1.00 88.88 106 PHE A CA 1
ATOM 864 C C . PHE A 1 106 ? -1.665 0.830 -6.349 1.00 88.88 106 PHE A C 1
ATOM 866 O O . PHE A 1 106 ? -1.708 0.880 -5.124 1.00 88.88 106 PHE A O 1
ATOM 873 N N . ASN A 1 107 ? -2.455 1.577 -7.130 1.00 88.44 107 ASN A N 1
ATOM 874 C CA . ASN A 1 107 ? -3.406 2.558 -6.597 1.00 88.44 107 ASN A CA 1
ATOM 875 C C . ASN A 1 107 ? -4.449 1.902 -5.684 1.00 88.44 107 ASN A C 1
ATOM 877 O O . ASN A 1 107 ? -4.772 2.443 -4.631 1.00 88.44 107 ASN A O 1
ATOM 881 N N . ILE A 1 108 ? -4.963 0.724 -6.056 1.00 89.31 108 ILE A N 1
ATOM 882 C CA . ILE A 1 108 ? -5.897 -0.028 -5.205 1.00 89.31 108 ILE A CA 1
ATOM 883 C C . ILE A 1 108 ? -5.225 -0.391 -3.879 1.00 89.31 108 ILE A C 1
ATOM 885 O O . ILE A 1 108 ? -5.810 -0.174 -2.819 1.00 89.31 108 ILE A O 1
ATOM 889 N N . ALA A 1 109 ? -3.997 -0.908 -3.930 1.00 90.50 109 ALA A N 1
ATOM 890 C CA . ALA A 1 109 ? -3.259 -1.300 -2.738 1.00 90.50 109 ALA A CA 1
ATOM 891 C C . ALA A 1 109 ? -3.025 -0.107 -1.796 1.00 90.50 109 ALA A C 1
ATOM 893 O O . ALA A 1 109 ? -3.407 -0.149 -0.628 1.00 90.50 109 ALA A O 1
ATOM 894 N N . PHE A 1 110 ? -2.490 0.994 -2.327 1.00 88.12 110 PHE A N 1
ATOM 895 C CA . PHE A 1 110 ? -2.205 2.207 -1.557 1.00 88.12 110 PHE A CA 1
ATOM 896 C C . PHE A 1 110 ? -3.463 2.881 -1.011 1.00 88.12 110 PHE A C 1
ATOM 898 O O . PHE A 1 110 ? -3.470 3.359 0.125 1.00 88.12 110 PHE A O 1
ATOM 905 N N . SER A 1 111 ? -4.557 2.866 -1.769 1.00 88.94 111 SER A N 1
ATOM 906 C CA . SER A 1 111 ? -5.852 3.357 -1.307 1.00 88.94 111 SER A CA 1
ATOM 907 C C . SER A 1 111 ? -6.371 2.552 -0.113 1.00 88.94 111 SER A C 1
ATOM 909 O O . SER A 1 111 ? -6.868 3.129 0.857 1.00 88.94 111 SER A O 1
ATOM 911 N N . LEU A 1 112 ? -6.284 1.219 -0.171 1.00 90.00 112 LEU A N 1
ATOM 912 C CA . LEU A 1 112 ? -6.690 0.355 0.939 1.00 90.00 112 LEU A CA 1
ATOM 913 C C . LEU A 1 112 ? -5.799 0.591 2.163 1.00 90.00 112 LEU A C 1
ATOM 915 O O . LEU A 1 112 ? -6.320 0.740 3.268 1.00 90.00 112 LEU A O 1
ATOM 919 N N . GLN A 1 113 ? -4.485 0.704 1.959 1.00 90.00 113 GLN A N 1
ATOM 920 C CA . GLN A 1 113 ? -3.521 0.989 3.020 1.00 90.00 113 GLN A CA 1
ATOM 921 C C . GLN A 1 113 ? -3.789 2.337 3.701 1.00 90.00 113 GLN A C 1
ATOM 923 O O . GLN A 1 113 ? -3.885 2.412 4.924 1.00 90.00 113 GLN A O 1
ATOM 928 N N . THR A 1 114 ? -4.001 3.392 2.912 1.00 87.50 114 THR A N 1
ATOM 929 C CA . THR A 1 114 ? -4.323 4.736 3.413 1.00 87.50 114 THR A CA 1
ATOM 930 C C . THR A 1 114 ? -5.608 4.713 4.241 1.00 87.50 114 THR A C 1
ATOM 932 O O . THR A 1 114 ? -5.667 5.300 5.322 1.00 87.50 114 THR A O 1
ATOM 935 N N . SER A 1 115 ? -6.634 3.999 3.768 1.00 89.31 115 SER A N 1
ATOM 936 C CA . SER A 1 115 ? -7.900 3.854 4.488 1.00 89.31 115 SER A CA 1
ATOM 937 C C . SER A 1 115 ? -7.742 3.099 5.811 1.00 89.31 115 SER A C 1
ATOM 939 O O . SER A 1 115 ? -8.439 3.431 6.768 1.00 89.31 115 SER A O 1
ATOM 941 N N . LEU A 1 116 ? -6.863 2.094 5.878 1.00 89.19 116 LEU A N 1
ATOM 942 C CA . LEU A 1 116 ? -6.566 1.357 7.112 1.00 89.19 116 LEU A CA 1
ATOM 943 C C . LEU A 1 116 ? -5.820 2.235 8.120 1.00 89.19 116 LEU A C 1
ATOM 945 O O . LEU A 1 116 ? -6.247 2.340 9.265 1.00 89.19 116 LEU A O 1
ATOM 949 N N . ASN A 1 117 ? -4.777 2.940 7.675 1.00 87.62 117 ASN A N 1
ATOM 950 C CA . ASN A 1 117 ? -4.017 3.863 8.522 1.00 87.62 117 ASN A CA 1
ATOM 951 C C . ASN A 1 117 ? -4.918 4.984 9.083 1.00 87.62 117 ASN A C 1
ATOM 953 O O . ASN A 1 117 ? -4.785 5.386 10.240 1.00 87.62 117 ASN A O 1
ATOM 957 N N . ALA A 1 118 ? -5.864 5.478 8.275 1.00 85.06 118 ALA A N 1
ATOM 958 C CA . ALA A 1 118 ? -6.848 6.462 8.716 1.00 85.06 118 ALA A CA 1
ATOM 959 C C . ALA A 1 118 ? -7.831 5.883 9.750 1.00 85.06 118 ALA A C 1
ATOM 961 O O . ALA A 1 118 ? -8.147 6.564 10.726 1.00 85.06 118 ALA A O 1
ATOM 962 N N . GLU A 1 119 ? -8.312 4.648 9.556 1.00 86.25 119 GLU A N 1
ATOM 963 C CA . GLU A 1 119 ? -9.216 3.975 10.501 1.00 86.25 119 GLU A CA 1
ATOM 964 C C . GLU A 1 119 ? -8.567 3.828 11.873 1.00 86.25 119 GLU A C 1
ATOM 966 O O . GLU A 1 119 ? -9.156 4.252 12.868 1.00 86.25 119 GLU A O 1
ATOM 971 N N . GLU A 1 120 ? -7.329 3.336 11.908 1.00 82.50 120 GLU A N 1
ATOM 972 C CA . GLU A 1 120 ? -6.582 3.148 13.147 1.00 82.50 120 GLU A CA 1
ATOM 973 C C . GLU A 1 120 ? -6.374 4.489 13.872 1.00 82.50 120 GLU A C 1
ATOM 975 O O . GLU A 1 120 ? -6.638 4.606 15.072 1.00 82.50 120 GLU A O 1
ATOM 980 N N . GLY A 1 121 ? -5.993 5.543 13.141 1.00 79.75 121 GLY A N 1
ATOM 981 C CA . GLY A 1 121 ? -5.849 6.890 13.700 1.00 79.75 121 GLY A CA 1
ATOM 982 C C . GLY A 1 121 ? -7.147 7.426 14.318 1.00 79.75 121 GLY A C 1
ATOM 983 O O . GLY A 1 121 ? -7.139 7.954 15.436 1.00 79.75 121 GLY A O 1
ATOM 984 N N . PHE A 1 122 ? -8.284 7.260 13.634 1.00 80.00 122 PHE A N 1
ATOM 985 C CA . PHE A 1 122 ? -9.582 7.672 14.173 1.00 80.00 122 PHE A CA 1
ATOM 986 C C . PHE A 1 122 ? -10.035 6.793 15.344 1.00 80.00 122 PHE A C 1
ATOM 988 O O . PHE A 1 122 ? -10.652 7.313 16.279 1.00 80.00 122 PHE A O 1
ATOM 995 N N . TYR A 1 123 ? -9.733 5.492 15.318 1.00 76.50 123 TYR A N 1
ATOM 996 C CA . TYR A 1 123 ? -10.070 4.551 16.384 1.00 76.50 123 TYR A CA 1
ATOM 997 C C . TYR A 1 123 ? -9.396 4.964 17.694 1.00 76.50 123 TYR A C 1
ATOM 999 O O . TYR A 1 123 ? -10.071 5.132 18.716 1.00 76.50 123 TYR A O 1
ATOM 1007 N N . TRP A 1 124 ? -8.091 5.249 17.653 1.00 76.94 124 TRP A N 1
ATOM 1008 C CA . TRP A 1 124 ? -7.342 5.752 18.808 1.00 76.94 124 TRP A CA 1
ATOM 1009 C C . TRP A 1 124 ? -7.888 7.085 19.322 1.00 76.94 124 TRP A C 1
ATOM 1011 O O . TRP A 1 124 ? -8.042 7.277 20.533 1.00 76.94 124 TRP A O 1
ATOM 1021 N N . TYR A 1 125 ? -8.247 7.995 18.414 1.00 74.06 125 TYR A N 1
ATOM 1022 C CA . TYR A 1 125 ? -8.833 9.280 18.786 1.00 74.06 125 TYR A CA 1
ATOM 1023 C C . TYR A 1 125 ? -10.185 9.120 19.500 1.00 74.06 125 TYR A C 1
ATOM 1025 O O . TYR A 1 125 ? -10.445 9.765 20.523 1.00 74.06 125 TYR A O 1
ATOM 1033 N N . HIS A 1 126 ? -11.053 8.241 18.998 1.00 72.69 126 HIS A N 1
ATOM 1034 C CA . HIS A 1 126 ? -12.330 7.949 19.640 1.00 72.69 126 HIS A CA 1
ATOM 1035 C C . HIS A 1 126 ? -12.154 7.276 20.998 1.00 72.69 126 HIS A C 1
ATOM 1037 O O . HIS A 1 126 ? -12.841 7.668 21.939 1.00 72.69 126 HIS A O 1
ATOM 1043 N N . LEU A 1 127 ? -11.211 6.338 21.130 1.00 72.38 127 LEU A N 1
ATOM 1044 C CA . LEU A 1 127 ? -10.897 5.695 22.404 1.00 72.38 127 LEU A CA 1
ATOM 1045 C C . LEU A 1 127 ? -10.472 6.730 23.457 1.00 72.38 127 LEU A C 1
ATOM 1047 O O . LEU A 1 127 ? -11.040 6.769 24.548 1.00 72.38 127 LEU A O 1
ATOM 1051 N N . MET A 1 128 ? -9.549 7.636 23.117 1.00 69.25 128 MET A N 1
ATOM 1052 C CA . MET A 1 128 ? -9.143 8.731 24.008 1.00 69.25 128 MET A CA 1
ATOM 1053 C C . MET A 1 128 ? -10.326 9.610 24.432 1.00 69.25 128 MET A C 1
ATOM 1055 O O . MET A 1 128 ? -10.424 10.017 25.593 1.00 69.25 128 MET A O 1
ATOM 1059 N N . ARG A 1 129 ? -11.236 9.921 23.501 1.00 70.31 129 ARG A N 1
ATOM 1060 C CA . ARG A 1 129 ? -12.424 10.733 23.791 1.00 70.31 129 ARG A CA 1
ATOM 1061 C C . ARG A 1 129 ? -13.416 9.994 24.689 1.00 70.31 129 ARG A C 1
ATOM 1063 O O . ARG A 1 129 ? -13.937 10.606 25.618 1.00 70.31 129 ARG A O 1
ATOM 1070 N N . ALA A 1 130 ? -13.656 8.711 24.432 1.00 66.69 130 ALA A N 1
ATOM 1071 C CA . ALA A 1 130 ? -14.554 7.877 25.223 1.00 66.69 130 ALA A CA 1
ATOM 1072 C C . ALA A 1 130 ? -14.066 7.741 26.674 1.00 66.69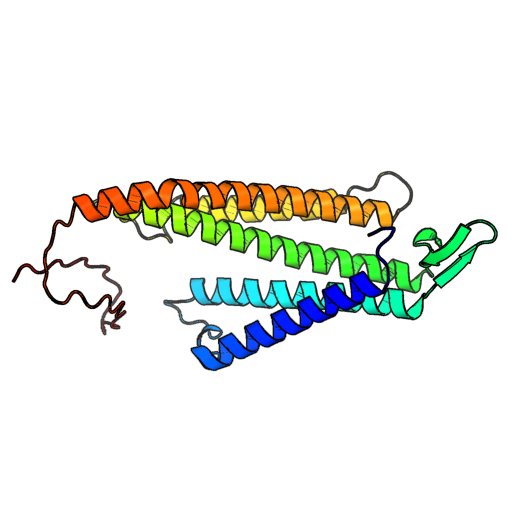 130 ALA A C 1
ATOM 1074 O O . ALA A 1 130 ? -14.871 7.866 27.593 1.00 66.69 130 ALA A O 1
ATOM 1075 N N . VAL A 1 131 ? -12.753 7.595 26.894 1.00 65.00 131 VAL A N 1
ATOM 1076 C CA . VAL A 1 131 ? -12.190 7.535 28.254 1.00 65.00 131 VAL A CA 1
ATOM 1077 C C . VAL A 1 131 ? -12.268 8.887 28.974 1.00 65.00 131 VAL A C 1
ATOM 1079 O O . VAL A 1 131 ? -12.560 8.927 30.164 1.00 65.00 131 VAL A O 1
ATOM 1082 N N . ARG A 1 132 ? -12.075 10.017 28.277 1.00 62.75 132 ARG A N 1
ATOM 1083 C CA . ARG A 1 132 ? -12.232 11.356 28.886 1.00 62.75 132 ARG A CA 1
ATOM 1084 C C . ARG A 1 132 ? -13.685 11.713 29.214 1.00 62.75 132 ARG A C 1
ATOM 1086 O O . ARG A 1 132 ? -13.918 12.566 30.066 1.00 62.75 132 ARG A O 1
ATOM 1093 N N . GLN A 1 133 ? -14.658 11.130 28.513 1.00 60.34 133 GLN A N 1
ATOM 1094 C CA . GLN A 1 133 ? -16.081 11.455 28.649 1.00 60.34 133 GLN A CA 1
ATOM 1095 C C . GLN A 1 133 ? -16.952 10.183 28.697 1.00 60.34 133 GLN A C 1
ATOM 1097 O O . GLN A 1 133 ? -17.693 9.908 27.749 1.00 60.34 133 GLN A O 1
ATOM 1102 N N . PRO A 1 134 ? -16.949 9.438 29.820 1.00 57.38 134 PRO A N 1
ATOM 1103 C CA . PRO A 1 134 ? -17.674 8.168 29.938 1.00 57.38 134 PRO A CA 1
ATOM 1104 C C . PRO A 1 134 ? -19.200 8.313 29.795 1.00 57.38 134 PRO A C 1
ATOM 1106 O O . PRO A 1 134 ? -19.873 7.386 29.355 1.00 57.38 134 PRO A O 1
ATOM 1109 N N . LYS A 1 135 ? -19.765 9.497 30.083 1.00 48.56 135 LYS A N 1
ATOM 1110 C CA . LYS A 1 135 ? -21.213 9.772 29.970 1.00 48.56 135 LYS A CA 1
ATOM 1111 C C . LYS A 1 135 ? -21.738 9.860 28.526 1.00 48.56 135 LYS A C 1
ATOM 1113 O O . LYS A 1 135 ? -22.945 9.938 28.332 1.00 48.56 135 LYS A O 1
ATOM 1118 N N . SER A 1 136 ? -20.861 9.868 27.519 1.00 52.44 136 SER A N 1
ATOM 1119 C CA . SER A 1 136 ? -21.221 9.960 26.094 1.00 52.44 136 SER A CA 1
ATOM 1120 C C . SER A 1 136 ? -20.453 8.929 25.259 1.00 52.44 136 SER A C 1
ATOM 1122 O O . SER A 1 136 ? -19.960 9.216 24.167 1.00 52.44 136 SER A O 1
ATOM 1124 N N . ALA A 1 137 ? -20.312 7.706 25.779 1.00 51.56 137 ALA A N 1
ATOM 1125 C CA . ALA A 1 137 ? -19.732 6.584 25.046 1.00 51.56 137 ALA A CA 1
ATOM 1126 C C . ALA A 1 137 ? -20.718 6.079 23.973 1.00 51.56 137 ALA A C 1
ATOM 1128 O O . ALA A 1 137 ? -21.325 5.016 24.080 1.00 51.56 137 ALA A O 1
ATOM 1129 N N . ARG A 1 138 ? -20.932 6.883 22.929 1.00 54.47 138 ARG A N 1
ATOM 1130 C CA . ARG A 1 138 ? -21.720 6.483 21.762 1.00 54.47 138 ARG A CA 1
ATOM 1131 C C . ARG A 1 138 ? -20.930 5.436 20.975 1.00 54.47 138 ARG A C 1
ATOM 1133 O O . ARG A 1 138 ? -19.747 5.639 20.719 1.00 54.47 138 ARG A O 1
ATOM 1140 N N . SER A 1 139 ? -21.582 4.344 20.570 1.00 60.41 139 SER A N 1
ATOM 1141 C CA . SER A 1 139 ? -20.946 3.263 19.800 1.00 60.41 139 SER A CA 1
ATOM 1142 C C . SER A 1 139 ? -20.178 3.815 18.590 1.00 60.41 139 SER A C 1
ATOM 1144 O O . SER A 1 139 ? -20.752 4.576 17.804 1.00 60.41 139 SER A O 1
ATOM 1146 N N . TRP A 1 140 ? -18.913 3.406 18.419 1.00 61.28 140 TRP A N 1
ATOM 1147 C CA . TRP A 1 140 ? -18.009 3.778 17.314 1.00 61.28 140 TRP A CA 1
ATOM 1148 C C . TRP A 1 140 ? -18.702 3.806 15.945 1.00 61.28 140 TRP A C 1
ATOM 1150 O O . TRP A 1 140 ? -18.627 4.806 15.229 1.00 61.28 140 TRP A O 1
ATOM 1160 N N . ARG A 1 141 ? -19.489 2.759 15.652 1.00 56.34 141 ARG A N 1
ATOM 1161 C CA . ARG A 1 141 ? -20.244 2.567 14.398 1.00 56.34 141 ARG A CA 1
ATOM 1162 C C . ARG A 1 141 ? -21.306 3.639 14.123 1.00 56.34 141 ARG A C 1
ATOM 1164 O O . ARG A 1 141 ? -21.770 3.771 13.001 1.00 56.34 141 ARG A O 1
ATOM 1171 N N . THR A 1 142 ? -21.704 4.394 15.143 1.00 59.56 142 THR A N 1
ATOM 1172 C CA . THR A 1 142 ? -22.704 5.473 15.057 1.00 59.56 142 THR A CA 1
ATOM 1173 C C . THR A 1 142 ? -22.104 6.859 15.294 1.00 59.56 142 THR A C 1
ATOM 1175 O O . THR A 1 142 ? -22.833 7.847 15.380 1.00 59.56 142 THR A O 1
ATOM 1178 N N . SER A 1 143 ? -20.780 6.943 15.442 1.00 66.81 143 SER A N 1
ATOM 1179 C CA . SER A 1 143 ? -20.081 8.199 15.688 1.00 66.81 143 SER A CA 1
ATOM 1180 C C . SER A 1 143 ? -19.792 8.943 14.381 1.00 66.81 143 SER A C 1
ATOM 1182 O O . SER A 1 143 ? -19.578 8.333 13.334 1.00 66.81 143 SER A O 1
ATOM 1184 N N . SER A 1 144 ? -19.723 10.276 14.439 1.00 71.12 144 SER A N 1
ATOM 1185 C CA . SER A 1 144 ? -19.327 11.111 13.293 1.00 71.12 144 SER A CA 1
ATOM 1186 C C . SER A 1 144 ? -17.926 10.774 12.760 1.00 71.12 144 SER A C 1
ATOM 1188 O O . SER A 1 144 ? -17.637 11.065 11.605 1.00 71.12 144 SER A O 1
ATOM 1190 N N . PHE A 1 145 ? -17.077 10.125 13.567 1.00 69.75 145 PHE A N 1
ATOM 1191 C CA . PHE A 1 145 ? -15.744 9.673 13.158 1.00 69.75 145 PHE A CA 1
ATOM 1192 C C . PHE A 1 145 ? -15.799 8.561 12.107 1.00 69.75 145 PHE A C 1
ATOM 1194 O O . PHE A 1 145 ? -14.987 8.563 11.191 1.00 69.75 145 PHE A O 1
ATOM 1201 N N . PHE A 1 146 ? -16.798 7.675 12.172 1.00 73.06 146 PHE A N 1
ATOM 1202 C CA . PHE A 1 146 ? -16.990 6.634 11.161 1.00 73.06 146 PHE A CA 1
ATOM 1203 C C . PHE A 1 146 ? -17.375 7.230 9.797 1.00 73.06 146 PHE A C 1
ATOM 1205 O O . PHE A 1 146 ? -16.839 6.833 8.766 1.00 73.06 146 PHE A O 1
ATOM 1212 N N . TYR A 1 147 ? -18.250 8.241 9.786 1.00 78.12 147 TYR A N 1
ATOM 1213 C CA . TYR A 1 147 ? -18.593 8.966 8.558 1.00 78.12 147 TYR A CA 1
ATOM 1214 C C . TYR A 1 147 ? -17.411 9.775 8.013 1.00 78.12 147 TYR A C 1
ATOM 1216 O O . TYR A 1 147 ? -17.177 9.768 6.807 1.00 78.12 147 TYR A O 1
ATOM 1224 N N . ALA A 1 148 ? -16.645 10.437 8.888 1.00 80.25 148 ALA A N 1
ATOM 1225 C CA . ALA A 1 148 ? -15.439 11.161 8.493 1.00 80.25 148 ALA A CA 1
ATOM 1226 C C . ALA A 1 148 ? -14.397 10.227 7.860 1.00 80.25 148 ALA A C 1
ATOM 1228 O O . ALA A 1 148 ? -13.821 10.576 6.834 1.00 80.25 148 ALA A O 1
ATOM 1229 N N . TRP A 1 149 ? -14.217 9.026 8.418 1.00 83.88 149 TRP A N 1
ATOM 1230 C CA . TRP A 1 149 ? -13.363 7.991 7.840 1.00 83.88 149 TRP A CA 1
ATOM 1231 C C . TRP A 1 149 ? -13.805 7.608 6.423 1.00 83.88 149 TRP A C 1
ATOM 1233 O O . TRP A 1 149 ? -12.994 7.700 5.509 1.00 83.88 149 TRP A O 1
ATOM 1243 N N . ILE A 1 150 ? -15.088 7.284 6.202 1.00 83.44 150 ILE A N 1
ATOM 1244 C CA . ILE A 1 150 ? -15.597 6.944 4.858 1.00 83.44 150 ILE A CA 1
ATOM 1245 C C . ILE A 1 150 ? -15.327 8.078 3.860 1.00 83.44 150 ILE A C 1
ATOM 1247 O O . ILE A 1 150 ? -14.854 7.826 2.752 1.00 83.44 150 ILE A O 1
ATOM 1251 N N . VAL A 1 151 ? -15.610 9.326 4.244 1.00 85.75 151 VAL A N 1
ATOM 1252 C CA . VAL A 1 151 ? -15.410 10.492 3.372 1.00 85.75 151 VAL A CA 1
ATOM 1253 C C . VAL A 1 151 ? -13.932 10.687 3.037 1.00 85.75 151 VAL A C 1
ATOM 1255 O O . VAL A 1 151 ? -13.603 10.881 1.870 1.00 85.75 151 VAL A O 1
ATOM 1258 N N . ILE A 1 152 ? -13.044 10.607 4.031 1.00 82.00 152 ILE A N 1
ATOM 1259 C CA . ILE A 1 152 ? -11.597 10.761 3.831 1.00 82.00 152 ILE A CA 1
ATOM 1260 C C . ILE A 1 152 ? -11.051 9.628 2.970 1.00 82.00 152 ILE A C 1
ATOM 1262 O O . ILE A 1 152 ? -10.290 9.901 2.047 1.00 82.00 152 ILE A O 1
ATOM 1266 N N . SER A 1 153 ? -11.476 8.387 3.204 1.00 84.50 153 SER A N 1
ATOM 1267 C CA . SER A 1 153 ? -11.076 7.255 2.375 1.00 84.50 153 SER A CA 1
ATOM 1268 C C . SER A 1 153 ? -11.502 7.459 0.923 1.00 84.50 153 SER A C 1
ATOM 1270 O O . SER A 1 153 ? -10.650 7.419 0.046 1.00 84.50 153 SER A O 1
ATOM 1272 N N . ILE A 1 154 ? -12.773 7.786 0.655 1.00 86.88 154 ILE A N 1
ATOM 1273 C CA . ILE A 1 154 ? -13.261 8.034 -0.715 1.00 86.88 154 ILE A CA 1
ATOM 1274 C C . ILE A 1 154 ? -12.513 9.201 -1.370 1.00 86.88 154 ILE A C 1
ATOM 1276 O O . ILE A 1 154 ? -12.126 9.110 -2.538 1.00 86.88 154 ILE A O 1
ATOM 1280 N N . PHE A 1 155 ? -12.307 10.298 -0.641 1.00 87.62 155 PHE A N 1
ATOM 1281 C CA . PHE A 1 155 ? -11.635 11.483 -1.163 1.00 87.62 155 PHE A CA 1
ATOM 1282 C C . PHE A 1 155 ? -10.164 11.203 -1.490 1.00 87.62 155 PHE A C 1
ATOM 1284 O O . PHE A 1 155 ? -9.725 11.505 -2.600 1.00 87.62 155 PHE A O 1
ATOM 1291 N N . SER A 1 156 ? -9.430 10.559 -0.579 1.00 84.25 156 SER A N 1
ATOM 1292 C CA . SER A 1 156 ? -8.045 10.142 -0.803 1.00 84.25 156 SER A CA 1
ATOM 1293 C C . SER A 1 156 ? -7.939 9.188 -1.991 1.00 84.25 156 SER A C 1
ATOM 1295 O O . SER A 1 156 ? -7.164 9.466 -2.901 1.00 84.25 156 SER A O 1
ATOM 1297 N N . THR A 1 157 ? -8.770 8.143 -2.067 1.00 86.00 157 THR A N 1
ATOM 1298 C CA . THR A 1 157 ? -8.795 7.221 -3.218 1.00 86.00 157 THR A CA 1
ATOM 1299 C C . THR A 1 157 ? -9.053 7.955 -4.529 1.00 86.00 157 THR A C 1
ATOM 1301 O O . THR A 1 157 ? -8.390 7.711 -5.535 1.00 86.00 157 THR A O 1
ATOM 1304 N N . THR A 1 158 ? -10.021 8.874 -4.534 1.00 85.81 158 THR A N 1
ATOM 1305 C CA . THR A 1 158 ? -10.387 9.621 -5.740 1.00 85.81 158 THR A CA 1
ATOM 1306 C C . THR A 1 158 ? -9.236 10.509 -6.195 1.00 85.81 158 THR A C 1
ATOM 1308 O O . THR A 1 158 ? -8.948 10.550 -7.390 1.00 85.81 158 THR A O 1
ATOM 1311 N N . LEU A 1 159 ? -8.549 11.187 -5.272 1.00 84.31 159 LEU A N 1
ATOM 1312 C CA . LEU A 1 159 ? -7.378 12.004 -5.589 1.00 84.31 159 LEU A CA 1
ATOM 1313 C C . LEU A 1 159 ? -6.214 11.166 -6.133 1.00 84.31 159 LEU A C 1
ATOM 1315 O O . LEU A 1 159 ? -5.659 11.529 -7.171 1.00 84.31 159 LEU A O 1
ATOM 1319 N N . GLN A 1 160 ? -5.891 10.045 -5.482 1.00 82.88 160 GLN A N 1
ATOM 1320 C CA . GLN A 1 160 ? -4.826 9.122 -5.901 1.00 82.88 160 GLN A CA 1
ATOM 1321 C C . GLN A 1 160 ? -5.079 8.616 -7.330 1.00 82.88 160 GLN A C 1
ATOM 1323 O O . GLN A 1 160 ? -4.271 8.839 -8.237 1.00 82.88 160 GLN A O 1
ATOM 1328 N N . CYS A 1 161 ? -6.280 8.080 -7.578 1.00 82.19 161 CYS A N 1
ATOM 1329 C CA . CYS A 1 161 ? -6.673 7.606 -8.901 1.00 82.19 161 CYS A CA 1
ATOM 1330 C C . CYS A 1 161 ? -6.699 8.735 -9.940 1.00 82.19 161 CYS A C 1
ATOM 1332 O O . CYS A 1 161 ? -6.179 8.566 -11.039 1.00 82.19 161 CYS A O 1
ATOM 1334 N N . SER A 1 162 ? -7.287 9.892 -9.627 1.00 81.81 162 SER A N 1
ATOM 1335 C CA . SER A 1 162 ? -7.474 10.962 -10.617 1.00 81.81 162 SER A CA 1
ATOM 1336 C C . SER A 1 162 ? -6.144 11.536 -11.089 1.00 81.81 162 SER A C 1
ATOM 1338 O O . SER A 1 162 ? -5.947 11.727 -12.288 1.00 81.81 162 SER A O 1
ATOM 1340 N N . ILE A 1 163 ? -5.204 11.787 -10.175 1.00 77.44 163 ILE A N 1
ATOM 1341 C CA . ILE A 1 163 ? -3.955 12.464 -10.533 1.00 77.44 163 ILE A CA 1
ATOM 1342 C C . ILE A 1 163 ? -2.992 11.520 -11.266 1.00 77.44 163 ILE A C 1
ATOM 1344 O O . ILE A 1 163 ? -2.276 11.966 -12.164 1.00 77.44 163 ILE A O 1
ATOM 1348 N N . GLY A 1 164 ? -3.046 10.211 -10.995 1.00 69.62 164 GLY A N 1
ATOM 1349 C CA . GLY A 1 164 ? -2.295 9.203 -11.753 1.00 69.62 164 GLY A CA 1
ATOM 1350 C C . GLY A 1 164 ? -2.665 9.111 -13.241 1.00 69.62 164 GLY A C 1
ATOM 1351 O O . GLY A 1 164 ? -1.866 8.621 -14.049 1.00 69.62 164 GLY A O 1
ATOM 1352 N N . TRP A 1 165 ? -3.845 9.615 -13.616 1.00 73.81 165 TRP A N 1
ATOM 1353 C CA . TRP A 1 165 ? -4.352 9.638 -14.992 1.00 73.81 165 TRP A CA 1
ATOM 1354 C C . TRP A 1 165 ? -4.227 10.997 -15.688 1.00 73.81 165 TRP A C 1
ATOM 1356 O O . TRP A 1 165 ? -4.385 11.071 -16.908 1.00 73.81 165 TRP A O 1
ATOM 1366 N N . ILE A 1 166 ? -3.887 12.071 -14.967 1.00 71.94 166 ILE A N 1
ATOM 1367 C CA . ILE A 1 166 ? -3.667 13.386 -15.579 1.00 71.94 166 ILE A CA 1
ATOM 1368 C C . ILE A 1 166 ? -2.326 13.374 -16.323 1.00 71.94 166 ILE A C 1
ATOM 1370 O O . ILE A 1 166 ? -1.259 13.599 -15.752 1.00 71.94 166 ILE A O 1
ATOM 1374 N N . HIS A 1 167 ? -2.377 13.151 -17.637 1.00 65.12 167 HIS A N 1
ATOM 1375 C CA . HIS A 1 167 ? -1.221 13.258 -18.524 1.00 65.12 167 HIS A CA 1
ATOM 1376 C C . HIS A 1 167 ? -1.360 14.446 -19.488 1.00 65.12 167 HIS A C 1
ATOM 1378 O O . HIS A 1 167 ? -2.349 14.589 -20.207 1.00 65.12 167 HIS A O 1
ATOM 1384 N N . ARG A 1 168 ? -0.331 15.299 -19.561 1.00 53.47 168 ARG A N 1
ATOM 1385 C CA . ARG A 1 168 ? -0.189 16.300 -20.632 1.00 53.47 168 ARG A CA 1
ATOM 1386 C C . ARG A 1 168 ? 0.824 15.794 -21.664 1.00 53.47 168 ARG A C 1
ATOM 1388 O O . ARG A 1 168 ? 2.010 15.713 -21.355 1.00 53.47 168 ARG A O 1
ATOM 1395 N N . GLY A 1 169 ? 0.366 15.485 -22.881 1.00 64.94 169 GLY A N 1
ATOM 1396 C CA . GLY A 1 169 ? 1.222 15.090 -24.013 1.00 64.94 169 GLY A CA 1
ATOM 1397 C C . GLY A 1 169 ? 1.477 13.580 -24.138 1.00 64.94 169 GLY A C 1
ATOM 1398 O O . GLY A 1 169 ? 0.591 12.774 -23.867 1.00 64.94 169 GLY A O 1
ATOM 1399 N N . LYS A 1 170 ? 2.681 13.192 -24.595 1.00 66.00 170 LYS A N 1
ATOM 1400 C CA . LYS A 1 170 ? 3.086 11.780 -24.759 1.00 66.00 170 LYS A CA 1
ATOM 1401 C C . LYS A 1 170 ? 3.190 11.083 -23.396 1.00 66.00 170 LYS A C 1
ATOM 1403 O O . LYS A 1 170 ? 3.720 11.660 -22.447 1.00 66.00 170 LYS A O 1
ATOM 1408 N N . LEU A 1 171 ? 2.721 9.835 -23.315 1.00 67.50 171 LEU A N 1
ATOM 1409 C CA . LEU A 1 171 ? 2.758 9.025 -22.095 1.00 67.50 171 LEU A CA 1
ATOM 1410 C C . LEU A 1 171 ? 4.214 8.750 -21.680 1.00 67.50 171 LEU A C 1
ATOM 1412 O O . LEU A 1 171 ? 4.877 7.890 -22.257 1.00 67.50 171 LEU A O 1
ATOM 1416 N N . ASN A 1 172 ? 4.713 9.482 -20.68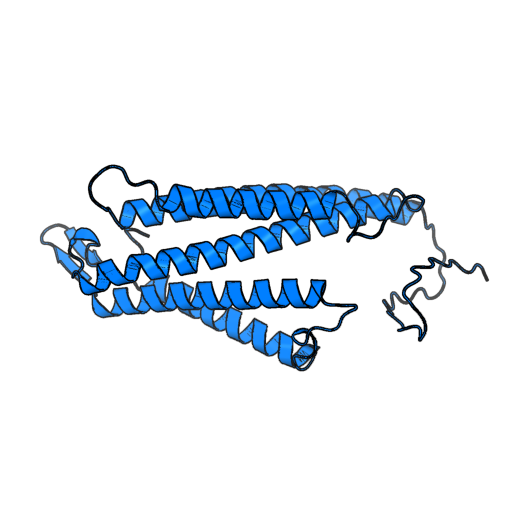2 1.00 76.25 172 ASN A N 1
ATOM 1417 C CA . ASN A 1 172 ? 6.011 9.213 -20.069 1.00 76.25 172 ASN A CA 1
ATOM 1418 C C . ASN A 1 172 ? 5.806 8.391 -18.790 1.00 76.25 172 ASN A C 1
ATOM 1420 O O . ASN A 1 172 ? 5.347 8.905 -17.769 1.00 76.25 172 ASN A O 1
ATOM 1424 N N . MET A 1 173 ? 6.164 7.111 -18.861 1.00 74.50 173 MET A N 1
ATOM 1425 C CA . MET A 1 173 ? 5.960 6.137 -17.788 1.00 74.50 173 MET A CA 1
ATOM 1426 C C . MET A 1 173 ? 6.724 6.486 -16.505 1.00 74.50 173 MET A C 1
ATOM 1428 O O . MET A 1 173 ? 6.195 6.329 -15.408 1.00 74.50 173 MET A O 1
ATOM 1432 N N . ASN A 1 174 ? 7.937 7.038 -16.636 1.00 76.44 174 ASN A N 1
ATOM 1433 C CA . ASN A 1 174 ? 8.727 7.498 -15.492 1.00 76.44 174 ASN A CA 1
ATOM 1434 C C . ASN A 1 174 ? 8.022 8.621 -14.745 1.00 76.44 174 ASN A C 1
ATOM 1436 O O . ASN A 1 174 ? 7.928 8.591 -13.519 1.00 76.44 174 ASN A O 1
ATOM 1440 N N . ARG A 1 175 ? 7.523 9.607 -15.494 1.00 80.00 175 ARG A N 1
ATOM 1441 C CA . ARG A 1 175 ? 6.808 10.741 -14.917 1.00 80.00 175 ARG A CA 1
ATOM 144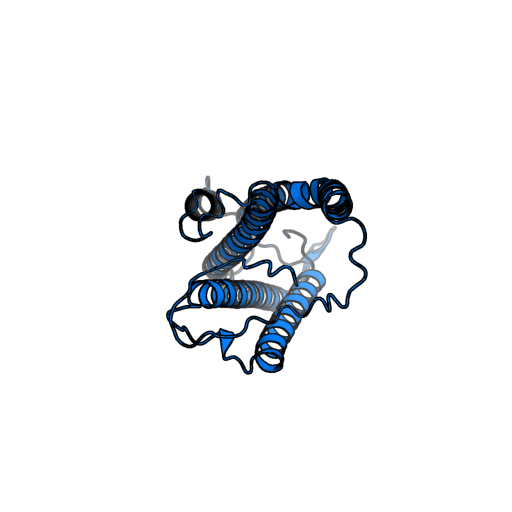2 C C . ARG A 1 175 ? 5.516 10.286 -14.250 1.00 80.00 175 ARG A C 1
ATOM 1444 O O . ARG A 1 175 ? 5.256 10.705 -13.132 1.00 80.00 175 ARG A O 1
ATOM 1451 N N . GLN A 1 176 ? 4.757 9.406 -14.901 1.00 80.50 176 GLN A N 1
ATOM 1452 C CA . GLN A 1 176 ? 3.513 8.874 -14.351 1.00 80.50 176 GLN A CA 1
ATOM 1453 C C . GLN A 1 176 ? 3.751 8.163 -13.012 1.00 80.50 176 GLN A C 1
ATOM 1455 O O . GLN A 1 176 ? 3.122 8.515 -12.019 1.00 80.50 176 GLN A O 1
ATOM 1460 N N . MET A 1 177 ? 4.703 7.226 -12.955 1.00 79.56 177 MET A N 1
ATOM 1461 C CA . MET A 1 177 ? 5.030 6.523 -11.710 1.00 79.56 177 MET A CA 1
ATOM 1462 C C . MET A 1 177 ? 5.559 7.465 -10.627 1.00 79.56 177 MET A C 1
ATOM 1464 O O . MET A 1 177 ? 5.185 7.322 -9.468 1.00 79.56 177 MET A O 1
ATOM 1468 N N . ALA A 1 178 ? 6.421 8.423 -10.983 1.00 83.06 178 ALA A N 1
ATOM 1469 C CA . ALA A 1 178 ? 6.957 9.386 -10.024 1.00 83.06 178 ALA A CA 1
ATOM 1470 C C . ALA A 1 178 ? 5.853 10.271 -9.430 1.00 83.06 178 ALA A C 1
ATOM 1472 O O . ALA A 1 178 ? 5.855 10.515 -8.228 1.00 83.06 178 ALA A O 1
ATOM 1473 N N . THR A 1 179 ? 4.903 10.721 -10.253 1.00 84.50 179 THR A N 1
ATOM 1474 C CA . THR A 1 179 ? 3.759 11.518 -9.800 1.00 84.50 179 THR A CA 1
ATOM 1475 C C . THR A 1 179 ? 2.833 10.712 -8.891 1.00 84.50 179 THR A C 1
ATOM 1477 O O . THR A 1 179 ? 2.495 11.210 -7.823 1.00 84.50 179 THR A O 1
ATOM 1480 N N . VAL A 1 180 ? 2.483 9.477 -9.269 1.00 85.12 180 VAL A N 1
ATOM 1481 C CA . VAL A 1 180 ? 1.649 8.583 -8.441 1.00 85.12 180 VAL A CA 1
ATOM 1482 C C . VAL A 1 180 ? 2.311 8.342 -7.082 1.00 85.12 180 VAL A C 1
ATOM 1484 O O . VAL A 1 180 ? 1.741 8.683 -6.056 1.00 85.12 180 VAL A O 1
ATOM 1487 N N . MET A 1 181 ? 3.570 7.894 -7.071 1.00 84.81 181 MET A N 1
ATOM 1488 C CA . MET A 1 181 ? 4.323 7.630 -5.836 1.00 84.81 181 MET A CA 1
ATOM 1489 C C . MET A 1 181 ? 4.460 8.858 -4.931 1.00 84.81 181 MET A C 1
ATOM 1491 O O . MET A 1 181 ? 4.362 8.742 -3.713 1.00 84.81 181 MET A O 1
ATOM 1495 N N . ALA A 1 182 ? 4.718 10.036 -5.507 1.00 87.81 182 ALA A N 1
ATOM 1496 C CA . ALA A 1 182 ? 4.881 11.255 -4.723 1.00 87.81 182 ALA A CA 1
ATOM 1497 C C . ALA A 1 182 ? 3.573 11.657 -4.033 1.00 87.81 182 ALA A C 1
ATOM 1499 O O . ALA A 1 182 ? 3.585 12.045 -2.870 1.00 87.81 182 ALA A O 1
ATOM 1500 N N . ILE A 1 183 ? 2.448 11.559 -4.738 1.00 87.00 183 ILE A N 1
ATOM 1501 C CA . ILE A 1 183 ? 1.135 11.934 -4.207 1.00 87.00 183 ILE A CA 1
ATOM 1502 C C . ILE A 1 183 ? 0.670 10.929 -3.168 1.00 87.00 183 ILE A C 1
ATOM 1504 O O . ILE A 1 183 ? 0.269 11.336 -2.079 1.00 87.00 183 ILE A O 1
ATOM 1508 N N . ASP A 1 184 ? 0.777 9.640 -3.481 1.00 86.00 184 ASP A N 1
ATOM 1509 C CA . ASP A 1 184 ? 0.410 8.565 -2.567 1.00 86.00 184 ASP A CA 1
ATOM 1510 C C . ASP A 1 184 ? 1.225 8.674 -1.273 1.00 86.00 184 ASP A C 1
ATOM 1512 O O . ASP A 1 184 ? 0.654 8.667 -0.184 1.00 86.00 184 ASP A O 1
ATOM 1516 N N . GLY A 1 185 ? 2.534 8.926 -1.392 1.00 87.12 185 GLY A N 1
ATOM 1517 C CA . GLY A 1 185 ? 3.416 9.171 -0.253 1.00 87.12 185 GLY A CA 1
ATOM 1518 C C . GLY A 1 185 ? 3.065 10.428 0.549 1.00 87.12 185 GLY A C 1
ATOM 1519 O O . GLY A 1 185 ? 3.099 10.385 1.773 1.00 87.12 185 GLY A O 1
ATOM 1520 N N . ILE A 1 186 ? 2.694 11.544 -0.093 1.00 89.69 186 ILE A N 1
ATOM 1521 C CA . ILE A 1 186 ? 2.270 12.771 0.612 1.00 89.69 186 ILE A CA 1
ATOM 1522 C C . ILE A 1 186 ? 0.966 12.538 1.382 1.00 89.69 186 ILE A C 1
ATOM 1524 O O . ILE A 1 186 ? 0.848 12.972 2.528 1.00 89.69 186 ILE A O 1
ATOM 1528 N N . ILE A 1 187 ? -0.010 11.867 0.765 1.00 87.81 187 ILE A N 1
ATOM 1529 C CA . ILE A 1 187 ? -1.301 11.568 1.394 1.00 87.81 187 ILE A CA 1
ATOM 1530 C C . ILE A 1 187 ? -1.094 10.629 2.582 1.00 87.81 187 ILE A C 1
ATOM 1532 O O . ILE A 1 187 ? -1.581 10.915 3.676 1.00 87.81 187 ILE A O 1
ATOM 1536 N N . GLU A 1 188 ? -0.343 9.544 2.396 1.00 86.81 188 GLU A N 1
ATOM 1537 C CA . GLU A 1 188 ? -0.053 8.600 3.471 1.00 86.81 188 GLU A CA 1
ATOM 1538 C C . GLU A 1 188 ? 0.738 9.268 4.600 1.00 86.81 188 GLU A C 1
ATOM 1540 O O . GLU A 1 188 ? 0.384 9.116 5.769 1.00 86.81 188 GLU A O 1
ATOM 1545 N N . PHE A 1 189 ? 1.739 10.087 4.270 1.00 88.25 189 PHE A N 1
ATOM 1546 C CA . PHE A 1 189 ? 2.489 10.857 5.256 1.00 88.25 189 PHE A CA 1
ATOM 1547 C C . PHE A 1 189 ? 1.583 11.803 6.050 1.00 88.25 189 PHE A C 1
ATOM 1549 O O . PHE A 1 189 ? 1.682 11.856 7.272 1.00 88.25 189 PHE A O 1
ATOM 1556 N N . ALA A 1 190 ? 0.654 12.506 5.397 1.00 87.75 190 ALA A N 1
ATOM 1557 C CA . ALA A 1 190 ? -0.297 13.380 6.081 1.00 87.75 190 ALA A CA 1
ATOM 1558 C C . ALA A 1 190 ? -1.215 12.601 7.041 1.00 87.75 190 ALA A C 1
ATOM 1560 O O . ALA A 1 190 ? -1.433 13.043 8.173 1.00 87.75 190 ALA A O 1
ATOM 1561 N N . VAL A 1 191 ? -1.711 11.430 6.624 1.00 84.94 191 VAL A N 1
ATOM 1562 C CA . VAL A 1 191 ? -2.530 10.542 7.468 1.00 84.94 191 VAL A CA 1
ATOM 1563 C C . VAL A 1 191 ? -1.722 10.025 8.659 1.00 84.94 191 VAL A C 1
ATOM 1565 O O . VAL A 1 191 ? -2.200 10.086 9.791 1.00 84.94 191 VAL A O 1
ATOM 1568 N N . LEU A 1 192 ? -0.480 9.586 8.440 1.00 85.50 192 LEU A N 1
ATOM 1569 C CA . LEU A 1 192 ? 0.406 9.110 9.503 1.00 85.50 192 LEU A CA 1
ATOM 1570 C C . LEU A 1 192 ? 0.823 10.228 10.460 1.00 85.50 192 LEU A C 1
ATOM 1572 O O . LEU A 1 192 ? 0.879 9.999 11.665 1.00 85.50 192 LEU A O 1
ATOM 1576 N N . CYS A 1 193 ? 1.064 11.444 9.972 1.00 85.44 193 CYS A N 1
ATOM 1577 C CA . CYS A 1 193 ? 1.295 12.605 10.824 1.00 85.44 193 CYS A CA 1
ATOM 1578 C C . CYS A 1 193 ? 0.073 12.881 11.703 1.00 85.44 193 CYS A C 1
ATOM 1580 O O . CYS A 1 193 ? 0.222 12.990 12.920 1.00 85.44 193 CYS A O 1
ATOM 1582 N N . ALA A 1 194 ? -1.128 12.927 11.119 1.00 82.12 194 ALA A N 1
ATOM 1583 C CA . ALA A 1 194 ? -2.368 13.130 11.866 1.00 82.12 194 ALA A CA 1
ATOM 1584 C C . ALA A 1 194 ? -2.597 12.031 12.915 1.00 82.12 194 ALA A C 1
ATOM 1586 O O . ALA A 1 194 ? -2.975 12.338 14.046 1.00 82.12 194 ALA A O 1
ATOM 1587 N N . ALA A 1 195 ? -2.300 10.775 12.572 1.00 78.25 195 ALA A N 1
ATOM 1588 C CA . ALA A 1 195 ? -2.293 9.663 13.510 1.00 78.25 195 ALA A CA 1
ATOM 1589 C C . ALA A 1 195 ? -1.243 9.900 14.613 1.00 78.25 195 ALA A C 1
ATOM 1591 O O . ALA A 1 195 ? -1.590 10.039 15.774 1.00 78.25 195 ALA A O 1
ATOM 1592 N N . SER A 1 196 ? 0.033 10.097 14.292 1.00 79.81 196 SER A N 1
ATOM 1593 C CA . SER A 1 196 ? 1.112 10.249 15.284 1.00 79.81 196 SER A CA 1
ATOM 1594 C C . SER A 1 196 ? 0.878 11.329 16.355 1.00 79.81 196 SER A C 1
ATOM 1596 O O . SER A 1 196 ? 1.376 11.184 17.471 1.00 79.81 196 SER A O 1
ATOM 1598 N N . VAL A 1 197 ? 0.070 12.366 16.088 1.00 78.56 197 VAL A N 1
ATOM 1599 C CA . VAL A 1 197 ? -0.357 13.358 17.096 1.00 78.56 197 VAL A CA 1
ATOM 1600 C C . VAL A 1 197 ? -0.978 12.694 18.337 1.00 78.56 197 VAL A C 1
ATOM 1602 O O . VAL A 1 197 ? -0.785 13.194 19.450 1.00 78.56 197 VAL A O 1
ATOM 1605 N N . PHE A 1 198 ? -1.673 11.556 18.199 1.00 69.50 198 PHE A N 1
ATOM 1606 C CA . PHE A 1 198 ? -2.216 10.830 19.353 1.00 69.50 198 PHE A CA 1
ATOM 1607 C C . PHE A 1 198 ? -1.109 10.267 20.253 1.00 69.50 198 PHE A C 1
ATOM 1609 O O . PHE A 1 198 ? -1.252 10.327 21.473 1.00 69.50 198 PHE A O 1
ATOM 1616 N N . ILE A 1 199 ? 0.007 9.789 19.688 1.00 72.56 199 ILE A N 1
ATOM 1617 C CA . ILE A 1 199 ? 1.122 9.190 20.445 1.00 72.56 199 ILE A CA 1
ATOM 1618 C C . ILE A 1 199 ? 1.697 10.221 21.417 1.00 72.56 199 ILE A C 1
ATOM 1620 O O . ILE A 1 199 ? 1.929 9.917 22.583 1.00 72.56 199 ILE A O 1
ATOM 1624 N N . TRP A 1 200 ? 1.824 11.475 20.980 1.00 72.44 200 TRP A N 1
ATOM 1625 C CA . TRP A 1 200 ? 2.316 12.573 21.817 1.00 72.44 200 TRP A CA 1
ATOM 1626 C C . TRP A 1 200 ? 1.349 12.973 22.936 1.00 72.44 200 TRP A C 1
ATOM 1628 O O . TRP A 1 200 ? 1.774 13.430 23.996 1.00 72.44 200 TRP A O 1
ATOM 1638 N N . LYS A 1 201 ? 0.037 12.816 22.729 1.00 71.19 201 LYS A N 1
ATOM 1639 C CA . LYS A 1 201 ? -0.992 13.131 23.737 1.00 71.19 201 LYS A CA 1
ATOM 1640 C C . LYS A 1 201 ? -1.278 11.965 24.689 1.00 71.19 201 LYS A C 1
ATOM 1642 O O . LYS A 1 201 ? -1.900 12.180 25.729 1.00 71.19 201 LYS A O 1
ATOM 1647 N N . PHE A 1 202 ? -0.836 10.758 24.344 1.00 67.12 202 PHE A N 1
ATOM 1648 C CA . PHE A 1 202 ? -1.052 9.530 25.102 1.00 67.12 202 PHE A CA 1
ATOM 1649 C C . PHE A 1 202 ? -0.350 9.473 26.474 1.00 67.12 202 PHE A C 1
ATOM 1651 O O . PHE A 1 202 ? -1.030 9.113 27.434 1.00 67.12 202 PHE A O 1
ATOM 1658 N N . PRO A 1 203 ? 0.931 9.865 26.653 1.00 68.69 203 PRO A N 1
ATOM 1659 C CA . PRO A 1 203 ? 1.585 9.789 27.966 1.00 68.69 203 PRO A CA 1
ATOM 1660 C C . PRO A 1 203 ? 0.917 10.702 28.998 1.00 68.69 203 PRO A C 1
ATOM 1662 O O . PRO A 1 203 ? 0.525 10.240 30.064 1.00 68.69 203 PRO A O 1
ATOM 1665 N N . ALA A 1 204 ? 0.635 11.956 28.625 1.00 65.94 204 ALA A N 1
ATOM 1666 C CA . ALA A 1 204 ? -0.100 12.878 29.491 1.00 65.94 204 ALA A CA 1
ATOM 1667 C C . ALA A 1 204 ? -1.509 12.359 29.832 1.00 65.94 204 ALA A C 1
ATOM 1669 O O . ALA A 1 204 ? -2.053 12.653 30.892 1.00 65.94 204 ALA A O 1
ATOM 1670 N N . PHE A 1 205 ? -2.131 11.590 28.938 1.00 64.75 205 PHE A N 1
ATOM 1671 C CA . PHE A 1 205 ? -3.407 10.941 29.213 1.00 64.75 205 PHE A CA 1
ATOM 1672 C C . PHE A 1 205 ? -3.272 9.793 30.226 1.00 64.75 205 PHE A C 1
ATOM 1674 O O . PHE A 1 205 ? -4.076 9.735 31.154 1.00 64.75 205 PHE A O 1
ATOM 1681 N N . LEU A 1 206 ? -2.256 8.932 30.101 1.00 65.88 206 LEU A N 1
ATOM 1682 C CA . LEU A 1 206 ? -1.999 7.863 31.071 1.00 65.88 206 LEU A CA 1
ATOM 1683 C C . LEU A 1 206 ? -1.715 8.411 32.469 1.00 65.88 206 LEU A C 1
ATOM 1685 O O . LEU A 1 206 ? -2.211 7.848 33.440 1.00 65.88 206 LEU A O 1
ATOM 1689 N N . ASP A 1 207 ? -0.982 9.517 32.572 1.00 69.75 207 ASP A N 1
ATOM 1690 C CA . ASP A 1 207 ? -0.700 10.151 33.861 1.00 69.75 207 ASP A CA 1
ATOM 1691 C C . ASP A 1 207 ? -1.989 10.660 34.520 1.00 69.75 207 ASP A C 1
ATOM 1693 O O . ASP A 1 207 ? -2.230 10.406 35.696 1.00 69.75 207 ASP A O 1
ATOM 1697 N N . ASN A 1 208 ? -2.887 11.276 33.745 1.00 66.44 208 ASN A N 1
ATOM 1698 C CA . ASN A 1 208 ? -4.188 11.723 34.248 1.00 66.44 208 ASN A CA 1
ATOM 1699 C C . ASN A 1 208 ? -5.108 10.561 34.667 1.00 66.44 208 ASN A C 1
ATOM 1701 O O . ASN A 1 208 ? -5.836 10.690 35.647 1.00 66.44 208 ASN A O 1
ATOM 1705 N N . VAL A 1 209 ? -5.080 9.428 33.957 1.00 62.81 209 VAL A N 1
ATOM 1706 C CA . VAL A 1 209 ? -5.869 8.235 34.321 1.00 62.81 209 VAL A CA 1
ATOM 1707 C C . VAL A 1 209 ? -5.299 7.553 35.567 1.00 62.81 209 VAL A C 1
ATOM 1709 O O . VAL A 1 209 ? -6.063 7.166 36.448 1.00 62.81 209 VAL A O 1
ATOM 1712 N N . LYS A 1 210 ? -3.968 7.464 35.693 1.00 62.84 210 LYS A N 1
ATOM 1713 C CA . LYS A 1 210 ? -3.300 6.944 36.899 1.00 62.84 210 LYS A CA 1
ATOM 1714 C C . LYS A 1 210 ? -3.604 7.787 38.136 1.00 62.84 210 LYS A C 1
ATOM 1716 O O . LYS A 1 210 ? -3.782 7.235 39.211 1.00 62.84 210 LYS A O 1
ATOM 1721 N N . LEU A 1 211 ? -3.715 9.107 37.985 1.00 61.56 211 LEU A N 1
ATOM 1722 C CA . LEU A 1 211 ? -4.089 10.005 39.082 1.00 61.56 211 LEU A CA 1
ATOM 1723 C C . LEU A 1 211 ? -5.563 9.868 39.501 1.00 61.56 211 LEU A C 1
ATOM 1725 O O . LEU A 1 211 ? -5.894 10.125 40.655 1.00 61.56 211 LEU A O 1
ATOM 1729 N N . GLN A 1 212 ? -6.449 9.466 38.585 1.00 58.84 212 GLN A N 1
ATOM 1730 C CA . GLN A 1 212 ? -7.874 9.247 38.872 1.00 58.84 212 GLN A CA 1
ATOM 1731 C C . GLN A 1 212 ? -8.168 7.881 39.508 1.00 58.84 212 GLN A C 1
ATOM 1733 O O . GLN A 1 212 ? -9.232 7.715 40.101 1.00 58.84 212 GLN A O 1
ATOM 1738 N N . VAL A 1 213 ? -7.234 6.928 39.427 1.00 56.38 213 VAL A N 1
ATOM 1739 C CA . VAL A 1 213 ? -7.310 5.622 40.101 1.00 56.38 213 VAL A CA 1
ATOM 1740 C C . VAL A 1 213 ? -6.116 5.486 41.057 1.00 56.38 213 VAL A C 1
ATOM 1742 O O . VAL A 1 213 ? -5.160 4.777 40.741 1.00 56.38 213 VAL A O 1
ATOM 1745 N N . PRO A 1 214 ? -6.111 6.184 42.210 1.00 46.56 214 PRO A N 1
ATOM 1746 C CA . PRO A 1 214 ? -5.047 6.019 43.185 1.00 46.56 214 PRO A CA 1
ATOM 1747 C C . PRO A 1 214 ? -5.214 4.669 43.896 1.00 46.56 214 PRO A C 1
ATOM 1749 O O . PRO A 1 214 ? -6.226 4.434 44.550 1.00 46.56 214 PRO A O 1
ATOM 1752 N N . ASP A 1 215 ? -4.225 3.788 43.723 1.00 45.47 215 ASP A N 1
ATOM 1753 C CA . ASP A 1 215 ? -3.926 2.598 44.532 1.00 45.47 215 ASP A CA 1
ATOM 1754 C C . ASP A 1 215 ? -5.126 1.857 45.156 1.00 45.47 215 ASP A C 1
ATOM 1756 O O . ASP A 1 215 ? -5.213 1.687 46.373 1.00 45.47 215 ASP A O 1
ATOM 1760 N N . GLN A 1 216 ? -6.000 1.277 44.328 1.00 41.75 216 GLN A N 1
ATOM 1761 C CA . GLN A 1 216 ? -6.648 0.027 44.730 1.00 41.75 216 GLN A CA 1
ATOM 1762 C C . GLN A 1 216 ? -5.728 -1.129 44.345 1.00 41.75 216 GLN A C 1
ATOM 1764 O O . GLN A 1 216 ? -5.793 -1.713 43.263 1.00 41.75 216 GLN A O 1
ATOM 1769 N N . LYS A 1 217 ? -4.811 -1.426 45.266 1.00 43.56 217 LYS A N 1
ATOM 1770 C CA . LYS A 1 217 ? -4.037 -2.662 45.305 1.00 43.56 217 LYS A CA 1
ATOM 1771 C C . LYS A 1 217 ? -5.000 -3.825 45.569 1.00 43.56 217 LYS A C 1
ATOM 1773 O O . LYS A 1 217 ? -5.167 -4.258 46.702 1.00 43.56 217 LYS A O 1
ATOM 1778 N N . SER A 1 218 ? -5.665 -4.298 44.527 1.00 36.75 218 SER A N 1
ATOM 1779 C CA . SER A 1 218 ? -6.463 -5.520 44.559 1.00 36.75 218 SER A CA 1
ATOM 1780 C C . SER A 1 218 ? -6.502 -6.095 43.154 1.00 36.75 218 SER A C 1
ATOM 1782 O O . SER A 1 218 ? -7.258 -5.585 42.336 1.00 36.75 218 SER A O 1
ATOM 1784 N N . ASP A 1 219 ? -5.645 -7.082 42.879 1.00 36.22 219 ASP A N 1
ATOM 1785 C CA . ASP A 1 219 ? -5.792 -8.112 41.837 1.00 36.22 219 ASP A CA 1
ATOM 1786 C C . ASP A 1 219 ? -6.600 -7.723 40.586 1.00 36.22 219 ASP A C 1
ATOM 1788 O O . ASP A 1 219 ? -7.468 -8.459 40.120 1.00 36.22 219 ASP A O 1
ATOM 1792 N N . LEU A 1 220 ? -6.295 -6.566 39.997 1.00 38.47 220 LEU A N 1
ATOM 1793 C CA . LEU A 1 220 ? -6.735 -6.219 38.654 1.00 38.47 220 LEU A CA 1
ATOM 1794 C C . LEU A 1 220 ? -5.704 -6.800 37.707 1.00 38.47 220 LEU A C 1
ATOM 1796 O O . LEU A 1 220 ? -4.905 -6.111 37.073 1.00 38.47 220 LEU A O 1
ATOM 1800 N N . ASP A 1 221 ? -5.742 -8.125 37.661 1.00 32.62 221 ASP A N 1
ATOM 1801 C CA . ASP A 1 221 ? -5.359 -8.872 36.490 1.00 32.62 221 ASP A CA 1
ATOM 1802 C C . ASP A 1 221 ? -6.057 -8.167 35.314 1.00 32.62 221 ASP A C 1
ATOM 1804 O O . ASP A 1 221 ? -7.288 -8.098 35.243 1.00 32.62 221 ASP A O 1
ATOM 1808 N N . PHE A 1 222 ? -5.274 -7.529 34.440 1.00 39.09 222 PHE A N 1
ATOM 1809 C CA . PHE A 1 222 ? -5.737 -6.906 33.196 1.00 39.09 222 PHE A CA 1
ATOM 1810 C C . PHE A 1 222 ? -6.156 -8.018 32.224 1.00 39.09 222 PHE A C 1
ATOM 1812 O O . PHE A 1 222 ? -5.710 -8.109 31.080 1.00 39.09 222 PHE A O 1
ATOM 1819 N N . THR A 1 223 ? -7.011 -8.926 32.675 1.00 32.25 223 THR A N 1
ATOM 1820 C CA . THR A 1 223 ? -7.623 -9.921 31.834 1.00 32.25 223 THR A CA 1
ATOM 1821 C C . THR A 1 223 ? -8.708 -9.190 31.060 1.00 32.25 223 THR A C 1
ATOM 1823 O O . THR A 1 223 ? -9.827 -8.972 31.522 1.00 32.25 223 THR A O 1
ATOM 1826 N N . PHE A 1 224 ? -8.341 -8.783 29.849 1.00 36.78 224 PHE A N 1
ATOM 1827 C CA . PHE A 1 224 ? -9.217 -8.351 28.766 1.00 36.78 224 PHE A CA 1
ATOM 1828 C C . PHE A 1 224 ? -10.150 -9.522 28.377 1.00 36.78 224 PHE A C 1
ATOM 1830 O O . PHE A 1 224 ? -10.088 -10.060 27.275 1.00 36.78 224 PHE A O 1
ATOM 1837 N N . ILE A 1 225 ? -10.984 -10.008 29.302 1.00 30.91 225 ILE A N 1
ATOM 1838 C CA . ILE A 1 225 ? -11.923 -11.095 29.035 1.00 30.91 225 ILE A CA 1
ATOM 1839 C C . ILE A 1 225 ? -13.150 -10.464 28.390 1.00 30.91 225 ILE A C 1
ATOM 1841 O O . ILE A 1 225 ? -14.110 -10.087 29.060 1.00 30.91 225 ILE A O 1
ATOM 1845 N N . MET A 1 226 ? -13.150 -10.409 27.058 1.00 31.31 226 MET A N 1
ATOM 1846 C CA . MET A 1 226 ? -14.401 -10.462 26.306 1.00 31.31 226 MET A CA 1
ATOM 1847 C C . MET A 1 226 ? -15.087 -11.795 26.646 1.00 31.31 226 MET A C 1
ATOM 1849 O O . MET A 1 226 ? -14.845 -12.808 25.991 1.00 31.31 226 MET A O 1
ATOM 1853 N N . ARG A 1 227 ? -15.923 -11.835 27.696 1.00 26.00 227 ARG A N 1
ATOM 1854 C CA . ARG A 1 227 ? -16.864 -12.950 27.859 1.00 26.00 227 ARG A CA 1
ATOM 1855 C C . ARG A 1 227 ? -18.020 -12.730 26.886 1.00 26.00 227 ARG A C 1
ATOM 1857 O O . ARG A 1 227 ? -18.637 -11.668 26.929 1.00 26.00 227 ARG A O 1
ATOM 1864 N N . PRO A 1 228 ? -18.363 -13.721 26.052 1.00 29.98 228 PRO A N 1
ATOM 1865 C CA . PRO A 1 228 ? -19.575 -13.659 25.260 1.00 29.98 228 PRO A CA 1
ATOM 1866 C C . PRO A 1 228 ? -20.765 -13.884 26.200 1.00 29.98 228 PRO A C 1
ATOM 1868 O O . PRO A 1 228 ? -20.937 -14.975 26.748 1.00 29.98 228 PRO A O 1
ATOM 1871 N N . THR A 1 229 ? -21.585 -12.860 26.426 1.00 36.09 229 THR A N 1
ATOM 1872 C CA . THR A 1 229 ? -22.896 -13.038 27.057 1.00 36.09 229 THR A CA 1
ATOM 1873 C C . THR A 1 229 ? -23.894 -13.535 26.016 1.00 36.09 229 THR A C 1
ATOM 1875 O O . THR A 1 229 ? -23.942 -13.081 24.876 1.00 36.09 229 THR A O 1
ATOM 1878 N N . ARG A 1 230 ? -24.697 -14.524 26.415 1.00 36.66 230 ARG A N 1
ATOM 1879 C CA . ARG A 1 230 ? -25.606 -15.311 25.566 1.00 36.66 230 ARG A CA 1
ATOM 1880 C C . ARG A 1 230 ? -26.865 -14.552 25.107 1.00 36.66 230 ARG A C 1
ATOM 1882 O O . ARG A 1 230 ? -27.801 -15.178 24.623 1.00 36.66 230 ARG A O 1
ATOM 1889 N N . SER A 1 231 ? -26.914 -13.231 25.266 1.00 38.66 231 SER A N 1
ATOM 1890 C CA . SER A 1 231 ? -28.109 -12.424 25.011 1.00 38.66 231 SER A CA 1
ATOM 1891 C C . SER A 1 231 ? -27.754 -10.954 24.767 1.00 38.66 231 SER A C 1
ATOM 1893 O O . SER A 1 231 ? -27.867 -10.142 25.676 1.00 38.66 231 SER A O 1
ATOM 1895 N N . GLY A 1 232 ? -27.352 -10.626 23.535 1.00 35.88 232 GLY A N 1
ATOM 1896 C CA . GLY A 1 232 ? -27.341 -9.256 23.008 1.00 35.88 232 GLY A CA 1
ATOM 1897 C C . GLY A 1 232 ? -26.280 -8.313 23.591 1.00 35.88 232 GLY A C 1
ATOM 1898 O O . GLY A 1 232 ? -26.057 -8.242 24.794 1.00 35.88 232 GLY A O 1
ATOM 1899 N N . LEU A 1 233 ? -25.626 -7.547 22.713 1.00 35.75 233 LEU A N 1
ATOM 1900 C CA . LEU A 1 233 ? -24.677 -6.500 23.091 1.00 35.75 233 LEU A CA 1
ATOM 1901 C C . LEU A 1 233 ? -25.370 -5.380 23.892 1.00 35.75 233 LEU A C 1
ATOM 1903 O O . LEU A 1 233 ? -25.876 -4.423 23.310 1.00 35.75 233 LEU A O 1
ATOM 1907 N N . SER A 1 234 ? -25.317 -5.474 25.218 1.00 32.44 234 SER A N 1
ATOM 1908 C CA . SER A 1 234 ? -25.277 -4.308 26.097 1.00 32.44 234 SER A CA 1
ATOM 1909 C C . SER A 1 234 ? -23.834 -4.122 26.555 1.00 32.44 234 SER A C 1
ATOM 1911 O O . SER A 1 234 ? -23.246 -5.011 27.172 1.00 32.44 234 SER A O 1
ATOM 1913 N N . SER A 1 235 ? -23.227 -2.991 26.204 1.00 35.41 235 SER A N 1
ATOM 1914 C CA . SER A 1 235 ? -21.945 -2.561 26.761 1.00 35.41 235 SER A CA 1
ATOM 1915 C C . SER A 1 235 ? -22.197 -1.916 28.123 1.00 35.41 235 SER A C 1
ATOM 1917 O O . SER A 1 235 ? -22.073 -0.701 28.267 1.00 35.41 235 SER A O 1
ATOM 1919 N N . ASP A 1 236 ? -22.605 -2.725 29.098 1.00 30.88 236 ASP A N 1
ATOM 1920 C CA . ASP A 1 236 ? -22.786 -2.265 30.469 1.00 30.88 236 ASP A CA 1
ATOM 1921 C C . ASP A 1 236 ? -21.442 -2.261 31.198 1.00 30.88 236 ASP A C 1
ATOM 1923 O O . ASP A 1 236 ? -20.846 -3.297 31.501 1.00 30.88 236 ASP A O 1
ATOM 1927 N N . PHE A 1 237 ? -20.958 -1.051 31.465 1.00 38.69 237 PHE A N 1
ATOM 1928 C CA . PHE A 1 237 ? -19.781 -0.776 32.277 1.00 38.69 237 PHE A CA 1
ATOM 1929 C C . PHE A 1 237 ? -20.196 -0.845 33.755 1.00 38.69 237 PHE A C 1
ATOM 1931 O O . PHE A 1 237 ? -20.505 0.170 34.375 1.00 38.69 237 PHE A O 1
ATOM 1938 N N . TYR A 1 238 ? -20.274 -2.050 34.325 1.00 28.00 238 TYR A N 1
ATOM 1939 C CA . TYR A 1 238 ? -20.521 -2.207 35.760 1.00 28.00 238 TYR A CA 1
ATOM 1940 C C . TYR A 1 238 ? -19.199 -2.238 36.527 1.00 28.00 238 TYR A C 1
ATOM 1942 O O . TYR A 1 238 ? -18.522 -3.262 36.585 1.00 28.00 238 TYR A O 1
ATOM 1950 N N . ILE A 1 239 ? -18.865 -1.120 37.172 1.00 30.38 239 ILE A N 1
ATOM 1951 C CA . ILE A 1 239 ? -17.941 -1.117 38.309 1.00 30.38 239 ILE A CA 1
ATOM 1952 C C . ILE A 1 239 ? -18.758 -1.608 39.508 1.00 30.38 239 ILE A C 1
ATOM 1954 O O . ILE A 1 239 ? -19.558 -0.862 40.072 1.00 30.38 239 ILE A O 1
ATOM 1958 N N . ARG A 1 240 ? -18.627 -2.889 39.868 1.00 25.19 240 ARG A N 1
ATOM 1959 C CA . ARG A 1 240 ? -19.116 -3.369 41.166 1.00 25.19 240 ARG A CA 1
ATOM 1960 C C . ARG A 1 240 ? -18.086 -2.981 42.220 1.00 25.19 240 ARG A C 1
ATOM 1962 O O . ARG A 1 240 ? -16.998 -3.542 42.238 1.00 25.19 240 ARG A O 1
ATOM 1969 N N . HIS A 1 241 ? -18.458 -2.052 43.093 1.00 28.56 241 HIS A N 1
ATOM 1970 C CA . HIS A 1 241 ? -17.847 -1.955 44.412 1.00 28.56 241 HIS A CA 1
ATOM 1971 C C . HIS A 1 241 ? -18.257 -3.202 45.206 1.00 28.56 241 HIS A C 1
ATOM 1973 O O . HIS A 1 241 ? -19.453 -3.461 45.361 1.00 28.56 241 HIS A O 1
ATOM 1979 N N . ALA A 1 242 ? -17.270 -3.990 45.626 1.00 35.38 242 ALA A N 1
ATOM 1980 C CA . ALA A 1 242 ? -17.395 -4.883 46.771 1.00 35.38 242 ALA A CA 1
ATOM 1981 C C . ALA A 1 242 ? -16.793 -4.166 47.981 1.00 35.38 242 ALA A C 1
ATOM 1983 O O . ALA A 1 242 ? -15.761 -3.481 47.783 1.00 35.38 242 ALA A O 1
#

pLDDT: mean 72.95, std 17.03, range [25.19, 91.81]

Foldseek 3Di:
DLQDDLVNLVVQLVVLVVVLVCLVVCCCVPPNVPLCDDDPVNNVSNVLSVLLNLLSVLSNVLSVLVSVQQVVQDWDQDPPPGIGRDGPVPDDPVSVVSLVVSLVSNLSSLLSVLLSLLVLLLVLVLVLVCVVCVVPNDPPCPDVSVVVSVVLSVVLSCVLVVQLPDDDDDDDSVVSVVRSVVSSVVSSVVSVVSSCVSVVVVVVSVVVVCVVDDDPPDPPPVPPDPDDDPDDDDPDPDPDDD

Radius of gyration: 23.8 Å; chains: 1; bounding box: 59×37×73 Å

Organism: NCBI:txid1296109

Sequence (242 aa):
MATANDTSMTLVSVLGASALIISVHHAYKFDKCKCLIPKKEEWFRVLLTWMLLVSIFCLFTWDAGWCYIKYKLGWIYVEGYGAMPYPNEMFSRRYVKLNIPLIIIFNIAFSLQTSLNAEEGFYWYHLMRAVRQPKSARSWRTSSFFYAWIVISIFSTTLQCSIGWIHRGKLNMNRQMATVMAIDGIIEFAVLCAASVFIWKFPAFLDNVKLQVPDQKSDLDFTFIMRPTRSGLSSDFYIRHA

Secondary structure (DSSP, 8-state):
-TT--HHHHHHHHHHHHHHHHHHHHHHHHHHTTGGGS--TTTHHHHHHHHHHHHHHHHHHHHHHHHHHHHHHH-EEEETTTEEEEPPGGG--HHHHHHHHHHHHHHHHHHHHHHHHHHHHHHHHHHHHHHHH-GGG---GGGSHHHHHHHHHHHHHHHHHHHHHH---SS--HHHHHHHHHHHHHHHHHHHHHHHHHHHHHHHHHHHHHHHHS----S-----------SS-----------